Protein AF-A0A661NNG1-F1 (afdb_monomer)

Mean predicted aligned error: 14.02 Å

Solvent-accessible surface area (backbone atoms only — not comparable to full-atom values): 16464 Å² total; per-residue (Å²): 129,87,56,82,55,61,55,31,91,85,79,65,49,64,33,84,46,68,44,34,52,74,40,84,44,62,23,87,89,74,70,51,72,51,70,47,72,46,50,50,73,35,60,79,42,60,54,80,54,53,75,66,37,57,77,46,38,66,56,49,48,50,55,67,69,42,21,78,84,68,47,38,35,41,60,46,60,31,93,89,72,47,48,68,23,68,45,59,34,77,45,68,41,42,42,53,28,86,85,79,70,51,69,43,80,43,46,36,53,56,41,35,47,56,41,47,73,30,56,85,50,83,54,88,38,92,90,58,37,45,42,47,43,42,42,71,44,69,49,76,45,47,42,90,40,68,41,62,33,86,78,78,56,51,82,32,74,58,70,70,43,80,50,62,40,92,83,79,62,50,66,38,51,29,46,53,22,58,66,32,23,38,36,51,22,28,34,37,35,43,30,48,73,76,36,80,42,79,46,64,31,33,46,72,57,36,53,51,54,47,54,55,50,54,51,53,48,53,51,52,52,56,54,51,52,53,51,50,54,52,50,49,53,51,50,52,51,48,51,52,52,52,52,51,45,64,74,55,41,66,70,45,39,78,74,51,37,74,65,43,51,53,54,48,45,43,65,69,48,49,51,53,50,53,52,50,51,50,50,52,52,47,53,53,49,52,53,54,49,54,32,57,77,69,77,95

Nearest PDB structures (foldseek):
  8z9m-assembly1_D  TM=2.064E-01  e=2.013E+00  Homo sapiens
  8z9m-assembly1_B  TM=2.194E-01  e=6.021E+00  Homo sapiens

pLDDT: mean 77.4, std 13.02, range [39.44, 97.5]

Structure (mmCIF, N/CA/C/O backbone):
data_AF-A0A661NNG1-F1
#
_entry.id   AF-A0A661NNG1-F1
#
loop_
_atom_site.group_PDB
_atom_site.id
_atom_site.type_symbol
_atom_site.label_atom_id
_atom_site.label_alt_id
_atom_site.label_comp_id
_atom_site.label_asym_id
_atom_site.label_entity_id
_atom_site.label_seq_id
_atom_site.pdbx_PDB_ins_code
_atom_site.Cartn_x
_atom_site.Cartn_y
_atom_site.Cartn_z
_atom_site.occupancy
_atom_site.B_iso_or_equiv
_atom_site.auth_seq_id
_atom_site.auth_comp_id
_atom_site.auth_asym_id
_atom_site.auth_atom_id
_atom_site.pdbx_PDB_model_num
ATOM 1 N N . MET A 1 1 ? -18.245 11.367 7.019 1.00 41.12 1 MET A N 1
ATOM 2 C CA . MET A 1 1 ? -19.231 10.621 7.833 1.00 41.12 1 MET A CA 1
A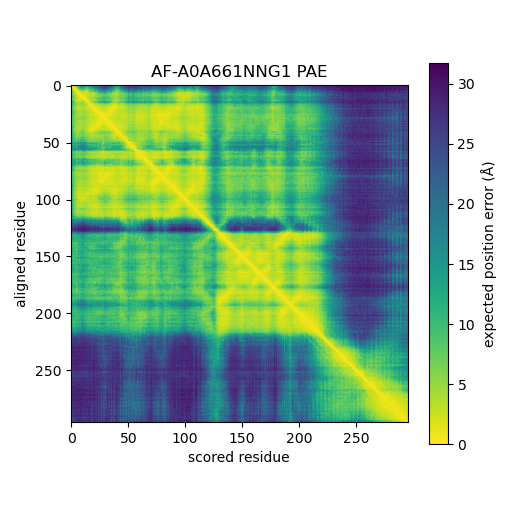TOM 3 C C . MET A 1 1 ? -18.610 10.406 9.202 1.00 41.12 1 MET A C 1
ATOM 5 O O . MET A 1 1 ? -17.427 10.086 9.216 1.00 41.12 1 MET A O 1
ATOM 9 N N . PRO A 1 2 ? -19.332 10.640 10.309 1.00 40.88 2 PRO A N 1
ATOM 10 C CA . PRO A 1 2 ? -18.759 10.519 11.643 1.00 40.88 2 PRO A CA 1
ATOM 11 C C . PRO A 1 2 ? -18.455 9.049 11.934 1.00 40.88 2 PRO A C 1
ATOM 13 O O . PRO A 1 2 ? -19.355 8.210 11.948 1.00 40.88 2 PRO A O 1
ATOM 16 N N . THR A 1 3 ? -17.176 8.729 12.112 1.00 52.34 3 THR A N 1
ATOM 17 C CA . THR A 1 3 ? -16.743 7.467 12.705 1.00 52.34 3 THR A CA 1
ATOM 18 C C . THR A 1 3 ? -17.333 7.427 14.111 1.00 52.34 3 THR A C 1
ATOM 20 O O . THR A 1 3 ? -17.139 8.369 14.877 1.00 52.34 3 THR A O 1
ATOM 23 N N . THR A 1 4 ? -18.112 6.399 14.451 1.00 60.19 4 THR A N 1
ATOM 24 C CA . THR A 1 4 ? -18.609 6.227 15.821 1.00 60.19 4 THR A CA 1
ATOM 25 C C . THR A 1 4 ? -17.412 5.989 16.724 1.00 60.19 4 THR A C 1
ATOM 27 O O . THR A 1 4 ? -16.863 4.889 16.771 1.00 60.19 4 THR A O 1
ATOM 30 N N . VAL A 1 5 ? -16.982 7.056 17.386 1.00 65.25 5 VAL A N 1
ATOM 31 C CA . VAL A 1 5 ? -15.966 7.027 18.425 1.00 65.25 5 VAL A CA 1
ATOM 32 C C . VAL A 1 5 ? -16.448 6.061 19.513 1.00 65.25 5 VAL A C 1
ATOM 34 O O . VAL A 1 5 ? -17.586 6.202 19.970 1.00 65.25 5 VAL A O 1
ATOM 37 N N . PRO A 1 6 ? -15.650 5.052 19.904 1.00 70.38 6 PRO A N 1
ATOM 38 C CA . PRO A 1 6 ? -16.074 4.092 20.913 1.00 70.38 6 PRO A CA 1
ATOM 39 C C . PRO A 1 6 ? -16.395 4.806 22.235 1.00 70.38 6 PRO A C 1
ATOM 41 O O . PRO A 1 6 ? -15.687 5.713 22.670 1.00 70.38 6 PRO A O 1
ATOM 44 N N . ALA A 1 7 ? -17.497 4.418 22.875 1.00 81.94 7 ALA A N 1
ATOM 45 C CA . ALA A 1 7 ? -17.849 4.928 24.195 1.00 81.94 7 ALA A CA 1
ATOM 46 C C . ALA A 1 7 ? -16.915 4.353 25.264 1.00 81.94 7 ALA A C 1
ATOM 48 O O . ALA A 1 7 ? -16.422 3.231 25.142 1.00 81.94 7 ALA A O 1
ATOM 49 N N . CYS A 1 8 ? -16.684 5.114 26.331 1.00 84.94 8 CYS A N 1
ATOM 50 C CA . CYS A 1 8 ? -15.976 4.626 27.498 1.00 84.94 8 CYS A CA 1
ATOM 51 C C . CYS A 1 8 ? -16.776 3.533 28.197 1.00 84.94 8 CYS A C 1
ATOM 53 O O . CYS A 1 8 ? -17.842 3.797 28.739 1.00 84.94 8 CYS A O 1
ATOM 55 N N . THR A 1 9 ? -16.247 2.313 28.241 1.00 86.88 9 THR A N 1
ATOM 56 C CA . THR A 1 9 ? -16.862 1.186 28.962 1.00 86.88 9 THR A CA 1
ATOM 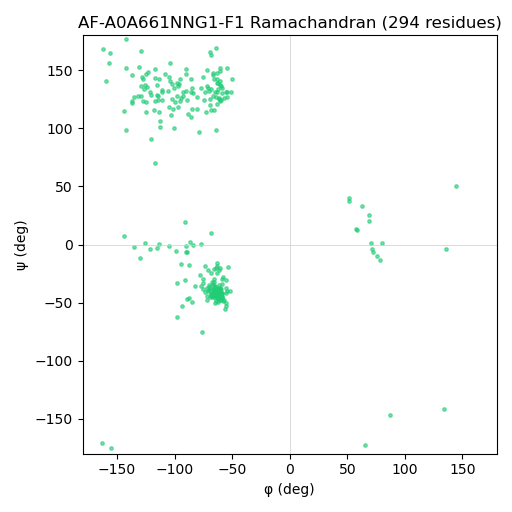57 C C . THR A 1 9 ? -17.005 1.432 30.466 1.00 86.88 9 THR A C 1
ATOM 59 O O . THR A 1 9 ? -17.839 0.794 31.099 1.00 86.88 9 THR A O 1
ATOM 62 N N . THR A 1 10 ? -16.242 2.368 31.045 1.00 89.19 10 THR A N 1
ATOM 63 C CA . THR A 1 10 ? -16.332 2.721 32.470 1.00 89.19 10 THR A CA 1
ATOM 64 C C . THR A 1 10 ? -17.372 3.805 32.763 1.00 89.19 10 THR A C 1
ATOM 66 O O . THR A 1 10 ? -18.129 3.661 33.716 1.00 89.19 10 THR A O 1
ATOM 69 N N . CYS A 1 11 ? -17.418 4.896 31.987 1.00 88.94 11 CYS A N 1
ATOM 70 C CA . CYS A 1 11 ? -18.296 6.045 32.277 1.00 88.94 11 CYS A CA 1
ATOM 71 C C . CYS A 1 11 ? -19.394 6.303 31.232 1.00 88.94 11 CYS A C 1
ATOM 73 O O . CYS A 1 11 ? -20.188 7.222 31.401 1.00 88.94 11 CYS A O 1
ATOM 75 N N . GLY A 1 12 ? -19.436 5.539 30.140 1.00 85.19 12 GLY A N 1
ATOM 76 C CA . GLY A 1 12 ? -20.411 5.673 29.051 1.00 85.19 12 GLY A CA 1
ATOM 77 C C . GLY A 1 12 ? -20.173 6.847 28.095 1.00 85.19 12 GLY A C 1
ATOM 78 O O . GLY A 1 12 ? -20.808 6.911 27.045 1.00 85.19 12 GLY A O 1
ATOM 79 N N . VAL A 1 13 ? -19.255 7.764 28.415 1.00 86.00 13 VAL A N 1
ATOM 80 C CA . VAL A 1 13 ? -18.975 8.962 27.604 1.00 86.00 13 VAL A CA 1
ATOM 81 C C . VAL A 1 13 ? -18.134 8.597 26.368 1.00 86.00 13 VAL A C 1
ATOM 83 O O . VAL A 1 13 ? -17.156 7.859 26.520 1.00 86.00 13 VAL A O 1
ATOM 86 N N . PRO A 1 14 ? -18.454 9.095 25.156 1.00 80.88 14 PRO A N 1
ATOM 87 C CA . PRO A 1 14 ? -17.612 8.941 23.966 1.00 80.88 14 PRO A CA 1
ATOM 88 C C . PRO A 1 14 ? -16.160 9.358 24.225 1.00 80.88 14 PRO A C 1
ATOM 90 O O . PRO A 1 14 ? -15.903 10.429 24.774 1.00 80.88 14 PRO A O 1
ATOM 93 N N . THR A 1 15 ? -15.189 8.525 23.847 1.00 76.69 15 THR A N 1
ATOM 94 C CA . THR A 1 15 ? -13.776 8.865 24.057 1.00 76.69 15 THR A CA 1
ATOM 95 C C . THR A 1 15 ? -13.287 9.847 22.997 1.00 76.69 15 THR A C 1
ATOM 97 O O . THR A 1 15 ? -12.841 9.432 21.936 1.00 76.69 15 THR A O 1
ATOM 100 N N . GLU A 1 16 ? -13.276 11.145 23.282 1.00 79.69 16 GLU A N 1
ATOM 101 C CA . GLU A 1 16 ? -12.776 12.177 22.350 1.00 79.69 16 GLU A CA 1
ATOM 102 C C . GLU A 1 16 ? -11.251 12.134 22.101 1.00 79.69 16 GLU A C 1
ATOM 104 O O . GLU A 1 16 ? -10.684 13.041 21.495 1.00 79.69 16 GLU A O 1
ATOM 109 N N . ALA A 1 17 ? -10.558 11.088 22.564 1.00 82.62 17 ALA A N 1
ATOM 110 C CA . ALA A 1 17 ? -9.134 10.912 22.333 1.00 82.62 17 ALA A CA 1
ATOM 111 C C . ALA A 1 17 ? -8.860 10.755 20.821 1.00 82.62 17 ALA A C 1
ATOM 113 O O . ALA A 1 17 ? -9.360 9.804 20.214 1.00 82.62 17 ALA A O 1
ATOM 114 N N . PRO A 1 18 ? -8.047 11.636 20.202 1.00 85.56 18 PRO A N 1
ATOM 115 C CA . PRO A 1 18 ? -7.766 11.585 18.763 1.00 85.56 18 PRO A CA 1
ATOM 116 C C . PRO A 1 18 ? -6.831 10.428 18.382 1.00 85.56 18 PRO A C 1
ATOM 118 O O . PRO A 1 18 ? -6.742 10.042 17.215 1.00 85.56 18 PRO A O 1
ATOM 121 N N . THR A 1 19 ? -6.114 9.874 19.361 1.00 90.56 19 THR A N 1
ATOM 122 C CA . THR A 1 19 ? -5.130 8.813 19.170 1.00 90.56 19 THR A CA 1
ATOM 123 C C . THR A 1 19 ? -5.161 7.804 20.311 1.00 90.56 19 THR A C 1
ATOM 125 O O . THR A 1 19 ? -5.472 8.144 21.453 1.00 90.56 19 THR A O 1
ATOM 128 N N . PHE A 1 20 ? -4.777 6.566 20.009 1.00 92.12 20 PHE A N 1
ATOM 129 C CA . PHE A 1 20 ? -4.446 5.561 21.015 1.00 92.12 20 PHE A CA 1
ATOM 130 C C . PHE A 1 20 ? -3.159 5.942 21.758 1.00 92.12 20 PHE A C 1
ATOM 132 O O . PHE A 1 20 ? -2.375 6.770 21.284 1.00 92.12 20 PHE A O 1
ATOM 139 N N . ALA A 1 21 ? -2.926 5.324 22.915 1.00 93.38 21 ALA A N 1
ATOM 140 C CA . ALA A 1 21 ? -1.645 5.432 23.601 1.00 93.38 21 ALA A CA 1
ATOM 141 C C . ALA A 1 21 ? -0.498 4.886 22.717 1.00 93.38 21 ALA A C 1
ATOM 143 O O . ALA A 1 21 ? -0.745 3.995 21.893 1.00 93.38 21 ALA A O 1
ATOM 144 N N . PRO A 1 22 ? 0.744 5.383 22.884 1.00 95.25 22 PRO A N 1
ATOM 145 C CA . PRO A 1 22 ? 1.887 4.931 22.098 1.00 95.25 22 PRO A CA 1
ATOM 146 C C . PRO A 1 22 ? 2.089 3.414 22.173 1.00 95.25 22 PRO A C 1
ATOM 148 O O . PRO A 1 22 ? 2.102 2.816 23.251 1.00 95.25 22 PRO A O 1
ATOM 151 N N . LEU A 1 23 ? 2.264 2.793 21.009 1.00 95.06 23 LEU A N 1
ATOM 152 C CA . LEU A 1 23 ? 2.516 1.368 20.866 1.00 95.06 23 LEU A CA 1
ATOM 153 C C . LEU A 1 23 ? 4.003 1.120 20.606 1.00 95.06 23 LEU A C 1
ATOM 155 O O . LEU A 1 23 ? 4.536 1.504 19.562 1.00 95.06 23 LEU A O 1
ATOM 159 N N . ALA A 1 24 ? 4.662 0.421 21.529 1.00 95.75 24 ALA A N 1
ATOM 160 C CA . ALA A 1 24 ? 6.051 0.012 21.366 1.00 95.75 24 ALA A CA 1
ATOM 161 C C . ALA A 1 24 ? 6.191 -1.058 20.270 1.00 95.75 24 ALA A C 1
ATOM 163 O O . ALA A 1 24 ? 5.561 -2.116 20.314 1.00 95.75 24 ALA A O 1
ATOM 164 N N . CYS A 1 25 ? 7.057 -0.788 19.298 1.00 95.50 25 CYS A N 1
ATOM 165 C CA . CYS A 1 25 ? 7.288 -1.617 18.124 1.00 95.50 25 CYS A CA 1
ATOM 166 C C . CYS A 1 25 ? 8.771 -1.991 18.000 1.00 95.50 25 CYS A C 1
ATOM 168 O O . CYS A 1 25 ? 9.665 -1.210 18.334 1.00 95.50 25 CYS A O 1
ATOM 170 N N . ILE A 1 26 ? 9.040 -3.189 17.472 1.00 96.62 26 ILE A N 1
ATOM 171 C CA . ILE A 1 26 ? 10.397 -3.663 17.173 1.00 96.62 26 ILE A CA 1
ATOM 172 C C . ILE A 1 26 ? 10.459 -4.072 15.706 1.00 96.62 26 ILE A C 1
ATOM 174 O O . ILE A 1 26 ? 9.706 -4.928 15.246 1.00 96.62 26 ILE A O 1
ATOM 178 N N . CYS A 1 27 ? 11.375 -3.467 14.956 1.00 95.12 27 CYS A N 1
ATOM 179 C CA . CYS A 1 27 ? 11.577 -3.802 13.555 1.00 95.12 27 CYS A CA 1
ATOM 180 C C . CYS A 1 27 ? 12.274 -5.162 13.409 1.00 95.12 27 CYS A C 1
ATOM 182 O O . CYS A 1 27 ? 13.466 -5.266 13.689 1.00 95.12 27 CYS A O 1
ATOM 184 N N . ALA A 1 28 ? 11.594 -6.164 12.847 1.00 92.50 28 ALA A N 1
ATOM 185 C CA . ALA A 1 28 ? 12.175 -7.491 12.607 1.00 92.50 28 ALA A CA 1
ATOM 186 C C . ALA A 1 28 ? 13.427 -7.471 11.702 1.00 92.50 28 ALA A C 1
ATOM 188 O O . ALA A 1 28 ? 14.317 -8.297 11.859 1.00 92.50 28 ALA A O 1
ATOM 189 N N . ALA A 1 29 ? 13.533 -6.504 10.782 1.00 92.06 29 ALA A N 1
ATOM 190 C CA . ALA A 1 29 ? 14.660 -6.421 9.849 1.00 92.06 29 ALA A CA 1
ATOM 191 C C . ALA A 1 29 ? 15.963 -5.852 10.447 1.00 92.06 29 ALA A C 1
ATOM 193 O O . ALA A 1 29 ? 17.037 -6.118 9.916 1.00 92.06 29 ALA A O 1
ATOM 194 N N . CYS A 1 30 ? 15.898 -5.023 11.498 1.00 94.31 30 CYS A N 1
ATOM 195 C CA . CYS A 1 30 ? 17.085 -4.337 12.037 1.00 94.31 30 CYS A CA 1
ATOM 196 C C . CYS A 1 30 ? 17.096 -4.175 13.566 1.00 94.31 30 CYS A C 1
ATOM 198 O O . CYS A 1 30 ? 17.943 -3.456 14.100 1.00 94.31 30 CYS A O 1
ATOM 200 N N . SER A 1 31 ? 16.134 -4.789 14.256 1.00 97.25 31 SER A N 1
ATOM 201 C CA . SER A 1 31 ? 15.931 -4.758 15.711 1.00 97.25 31 SER A CA 1
ATOM 202 C C . SER A 1 31 ? 15.750 -3.364 16.326 1.00 97.25 31 SER A C 1
ATOM 204 O O . SER A 1 31 ? 15.801 -3.209 17.544 1.00 97.25 31 SER A O 1
ATOM 206 N N . HIS A 1 32 ? 15.522 -2.336 15.503 1.00 97.12 32 HIS A N 1
ATOM 207 C CA . HIS A 1 32 ? 15.259 -0.977 15.966 1.00 97.12 32 HIS A CA 1
ATOM 208 C C . HIS A 1 32 ? 13.940 -0.915 16.741 1.00 97.12 32 HIS A C 1
ATOM 210 O O . HIS A 1 32 ? 12.918 -1.411 16.258 1.00 97.12 32 HIS A O 1
ATOM 216 N N . ARG A 1 33 ? 13.974 -0.295 17.923 1.00 97.50 33 ARG A N 1
ATOM 217 C CA . ARG A 1 33 ? 12.809 -0.074 18.782 1.00 97.50 33 ARG A CA 1
ATOM 218 C C . ARG A 1 33 ? 12.318 1.354 18.611 1.00 97.50 33 ARG A C 1
ATOM 220 O O . ARG A 1 33 ? 13.131 2.273 18.596 1.00 97.50 33 ARG A O 1
ATOM 227 N N . PHE A 1 34 ? 11.015 1.526 18.468 1.00 96.56 34 PHE A N 1
ATOM 228 C CA . PHE A 1 34 ? 10.379 2.831 18.326 1.00 96.56 34 PHE A CA 1
ATOM 229 C C . PHE A 1 34 ? 8.920 2.737 18.764 1.00 96.56 34 PHE A C 1
ATOM 231 O O . PHE A 1 34 ? 8.380 1.640 18.893 1.00 96.56 34 PHE A O 1
ATOM 238 N N . GLU A 1 35 ? 8.291 3.879 18.993 1.00 96.56 35 GLU A N 1
ATOM 239 C CA . GLU A 1 35 ? 6.878 3.954 19.349 1.00 96.56 35 GLU A CA 1
ATOM 240 C C . GLU A 1 35 ? 6.071 4.511 18.183 1.00 96.56 35 GLU A C 1
ATOM 242 O O . GLU A 1 35 ? 6.558 5.340 17.410 1.00 96.56 35 GLU A O 1
ATOM 247 N N . VAL A 1 36 ? 4.838 4.030 18.052 1.00 93.88 36 VAL A N 1
ATOM 248 C CA . VAL A 1 36 ? 3.886 4.495 17.045 1.00 93.88 36 VAL A CA 1
ATOM 249 C C . VAL A 1 36 ? 2.597 4.903 17.730 1.00 93.88 36 VAL A C 1
ATOM 251 O O . VAL A 1 36 ? 2.053 4.162 18.545 1.00 93.88 36 VAL A O 1
ATOM 254 N N . THR A 1 37 ? 2.080 6.063 17.349 1.00 93.12 37 THR A N 1
ATOM 255 C CA . THR A 1 37 ? 0.776 6.548 17.789 1.00 93.12 37 THR A CA 1
ATOM 256 C C . THR A 1 37 ? -0.232 6.341 16.666 1.00 93.12 37 THR A C 1
ATOM 258 O O . THR A 1 37 ? -0.012 6.776 15.535 1.00 93.12 37 THR A O 1
ATOM 261 N N . LEU A 1 38 ? -1.333 5.655 16.968 1.00 91.75 38 LEU A N 1
ATOM 262 C CA . LEU A 1 38 ? -2.364 5.307 15.991 1.00 91.75 38 LEU A CA 1
ATOM 263 C C . LEU A 1 38 ? -3.578 6.234 16.138 1.00 91.75 38 LEU A C 1
ATOM 265 O O . LEU A 1 38 ? -3.983 6.504 17.269 1.00 91.75 38 LEU A O 1
ATOM 269 N N . PRO A 1 39 ? -4.183 6.703 15.037 1.00 89.31 39 PRO A N 1
ATOM 270 C CA . PRO A 1 39 ? -5.382 7.528 15.093 1.00 89.31 39 PRO A CA 1
ATOM 271 C C . PRO A 1 39 ? -6.626 6.683 15.417 1.00 89.31 39 PRO A C 1
ATOM 273 O O . PRO A 1 39 ? -6.738 5.536 14.980 1.00 89.31 39 PRO A O 1
ATOM 276 N N . THR A 1 40 ? -7.564 7.244 16.182 1.00 85.31 40 THR A N 1
ATOM 277 C CA . THR A 1 40 ? -8.797 6.556 16.634 1.00 85.31 40 THR A CA 1
ATOM 278 C C . THR A 1 40 ? -9.958 6.674 15.651 1.00 85.31 40 THR A C 1
ATOM 280 O O . THR A 1 40 ? -10.898 5.881 15.687 1.00 85.31 40 THR A O 1
ATOM 283 N N . ASP A 1 41 ? -9.886 7.633 14.731 1.00 79.75 41 ASP A N 1
ATOM 284 C CA . ASP A 1 41 ? -10.912 7.917 13.725 1.00 79.75 41 ASP A CA 1
ATOM 285 C C . ASP A 1 41 ? -10.912 6.924 12.547 1.00 79.75 41 ASP A C 1
ATOM 287 O O . ASP A 1 41 ? -11.719 7.059 11.622 1.00 79.75 41 ASP A O 1
ATOM 291 N N . GLY A 1 42 ? -10.013 5.933 12.568 1.00 75.88 42 GLY A N 1
ATOM 292 C CA . GLY A 1 42 ? -9.808 4.993 11.469 1.00 75.88 42 GLY A CA 1
ATOM 293 C C . GLY A 1 42 ? -9.186 5.647 10.231 1.00 75.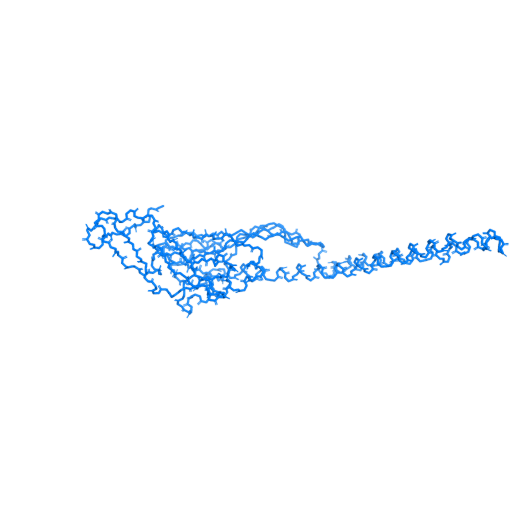88 42 GLY A C 1
ATOM 294 O O . GLY A 1 42 ? -9.321 5.117 9.123 1.00 75.88 42 GLY A O 1
ATOM 295 N N . SER A 1 43 ? -8.537 6.807 10.379 1.00 79.62 43 SER A N 1
ATOM 296 C CA . SER A 1 43 ? -7.837 7.451 9.273 1.00 79.62 43 SER A CA 1
ATOM 297 C C . SER A 1 43 ? -6.731 6.551 8.729 1.00 79.62 43 SER A C 1
ATOM 299 O O . SER A 1 43 ? -5.985 5.878 9.444 1.00 79.62 43 SER A O 1
ATOM 301 N N . LEU A 1 44 ? -6.656 6.519 7.399 1.00 77.19 44 LEU A N 1
ATOM 302 C CA . LEU A 1 44 ? -5.630 5.769 6.703 1.00 77.19 44 LEU A CA 1
ATOM 303 C C . LEU A 1 44 ? -4.276 6.445 6.902 1.00 77.19 44 LEU A C 1
ATOM 305 O O . LEU A 1 44 ? -4.136 7.641 6.650 1.00 77.19 44 LEU A O 1
ATOM 309 N N . ARG A 1 45 ? -3.272 5.649 7.257 1.00 86.00 45 ARG A N 1
ATOM 310 C CA . ARG A 1 45 ? -1.887 6.100 7.363 1.00 86.00 45 ARG A CA 1
ATOM 311 C C . ARG A 1 45 ? -1.151 5.759 6.075 1.00 86.00 45 ARG A C 1
ATOM 313 O O . ARG A 1 45 ? -1.051 4.587 5.711 1.00 86.00 45 ARG A O 1
ATOM 320 N N . THR A 1 46 ? -0.663 6.789 5.384 1.00 80.69 46 THR A N 1
ATOM 321 C CA . THR A 1 46 ? 0.043 6.660 4.101 1.00 80.69 46 THR A CA 1
ATOM 322 C C . THR A 1 46 ? 1.492 7.134 4.197 1.00 80.69 46 THR A C 1
ATOM 324 O O . THR A 1 46 ? 1.823 8.193 3.654 1.00 80.69 46 THR A O 1
ATOM 327 N N . PRO A 1 47 ? 2.373 6.405 4.907 1.00 80.62 47 PRO A N 1
ATOM 328 C CA . PRO A 1 47 ? 3.758 6.825 5.077 1.00 80.62 47 PRO A CA 1
ATOM 329 C C . PRO A 1 47 ? 4.451 6.967 3.719 1.00 80.62 47 PRO A C 1
ATOM 331 O O . PRO A 1 47 ? 4.306 6.107 2.850 1.00 80.62 47 PRO A O 1
ATOM 334 N N . VAL A 1 48 ? 5.189 8.060 3.520 1.00 74.31 48 VAL A N 1
ATOM 335 C CA . VAL A 1 48 ? 5.972 8.285 2.297 1.00 74.31 48 VAL A CA 1
ATOM 336 C C . VAL A 1 48 ? 7.277 7.510 2.415 1.00 74.31 48 VAL A C 1
ATOM 338 O O . VAL A 1 48 ? 8.084 7.779 3.303 1.00 74.31 48 VAL A O 1
ATOM 341 N N . LEU A 1 49 ? 7.477 6.537 1.531 1.00 73.19 49 LEU A N 1
ATOM 342 C CA . LEU A 1 49 ? 8.692 5.731 1.509 1.00 73.19 49 LEU A CA 1
ATOM 343 C C . LEU A 1 49 ? 9.800 6.398 0.692 1.00 73.19 49 LEU A C 1
ATOM 345 O O . LEU A 1 49 ? 9.559 6.959 -0.380 1.00 73.19 49 LEU A O 1
ATOM 349 N N . GLY A 1 50 ? 11.040 6.267 1.166 1.00 65.56 50 GLY A N 1
ATOM 350 C CA . GLY A 1 50 ? 12.223 6.632 0.403 1.00 65.56 50 GLY A CA 1
ATOM 351 C C . GLY A 1 50 ? 12.474 5.690 -0.781 1.00 65.56 50 GLY A C 1
ATOM 352 O O . GLY A 1 50 ? 11.958 4.570 -0.865 1.00 65.56 50 GLY A O 1
ATOM 353 N N . LEU A 1 51 ? 13.354 6.115 -1.696 1.00 60.47 51 LEU A N 1
ATOM 354 C CA . LEU A 1 51 ? 13.754 5.328 -2.872 1.00 60.47 51 LEU A CA 1
ATOM 355 C C . LEU A 1 51 ? 14.293 3.932 -2.495 1.00 60.47 51 LEU A C 1
ATOM 357 O O . LEU A 1 51 ? 14.140 2.974 -3.248 1.00 60.47 51 LEU A O 1
ATOM 361 N N . ARG A 1 52 ? 14.911 3.788 -1.317 1.00 63.00 52 ARG A N 1
ATOM 362 C CA . ARG A 1 52 ? 15.471 2.512 -0.849 1.00 63.00 52 ARG A CA 1
ATOM 363 C C . ARG A 1 52 ? 14.389 1.504 -0.465 1.00 63.00 52 ARG A C 1
ATOM 365 O O . ARG A 1 52 ? 14.498 0.346 -0.866 1.00 63.00 52 ARG A O 1
ATOM 372 N N . ALA A 1 53 ? 13.351 1.918 0.259 1.00 63.06 53 ALA A N 1
ATOM 373 C CA . ALA A 1 53 ? 12.215 1.050 0.567 1.00 63.06 53 ALA A CA 1
ATOM 374 C C . ALA A 1 53 ? 11.406 0.670 -0.675 1.00 63.06 53 ALA A C 1
ATOM 376 O O . ALA A 1 53 ? 10.970 -0.472 -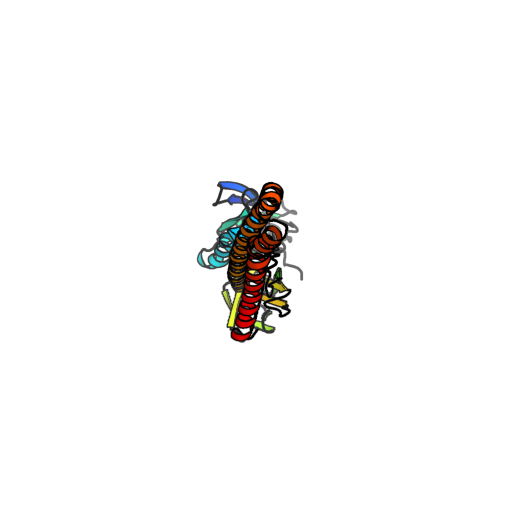0.798 1.00 63.06 53 ALA A O 1
ATOM 377 N N . ILE A 1 54 ? 11.310 1.592 -1.634 1.00 59.53 54 ILE A N 1
ATOM 378 C CA . ILE A 1 54 ? 10.791 1.355 -2.984 1.00 59.53 54 ILE A CA 1
ATOM 379 C C . ILE A 1 54 ? 11.542 0.212 -3.684 1.00 59.53 54 ILE A C 1
ATOM 381 O O . ILE A 1 54 ? 10.925 -0.729 -4.184 1.00 59.53 54 ILE A O 1
ATOM 385 N N . LEU A 1 55 ? 12.878 0.259 -3.696 1.00 55.84 55 LEU A N 1
ATOM 386 C CA . LEU A 1 55 ? 13.710 -0.781 -4.315 1.00 55.84 55 LEU A CA 1
ATOM 387 C C . LEU A 1 55 ? 13.634 -2.117 -3.556 1.00 55.84 55 LEU A C 1
ATOM 389 O O . LEU A 1 55 ? 13.816 -3.176 -4.150 1.00 55.84 55 LEU A O 1
ATOM 393 N N . ARG A 1 56 ? 13.305 -2.079 -2.260 1.00 62.41 56 ARG A N 1
ATOM 394 C CA . ARG A 1 56 ? 12.981 -3.248 -1.424 1.00 62.41 56 ARG A CA 1
ATOM 395 C C . ARG A 1 56 ? 11.484 -3.576 -1.405 1.00 62.41 56 ARG A C 1
ATOM 397 O O . ARG A 1 56 ? 11.040 -4.305 -0.517 1.00 62.41 56 ARG A O 1
ATOM 404 N N . GLY A 1 57 ? 10.712 -3.087 -2.381 1.00 62.38 57 GLY A N 1
ATOM 405 C CA . GLY A 1 57 ? 9.247 -3.173 -2.424 1.00 62.38 57 GLY A CA 1
ATOM 406 C C . GLY A 1 57 ? 8.669 -4.584 -2.264 1.00 62.38 57 GLY A C 1
ATOM 407 O O . GLY A 1 57 ? 7.521 -4.728 -1.849 1.00 62.38 57 GLY A O 1
ATOM 408 N N . GLY A 1 58 ? 9.472 -5.631 -2.492 1.00 69.50 58 GLY A N 1
ATOM 409 C CA . GLY A 1 58 ? 9.120 -7.012 -2.155 1.00 69.50 58 GLY A CA 1
ATOM 410 C C . GLY A 1 58 ? 8.718 -7.209 -0.689 1.00 69.50 58 GLY A C 1
ATOM 411 O O . GLY A 1 58 ? 7.734 -7.888 -0.435 1.00 69.50 58 GLY A O 1
ATOM 412 N N . GLN A 1 59 ? 9.392 -6.567 0.272 1.00 80.69 59 GLN A N 1
ATOM 413 C CA . GLN A 1 59 ? 9.069 -6.729 1.699 1.00 80.69 59 GLN A CA 1
ATOM 414 C C . GLN A 1 59 ? 7.704 -6.132 2.053 1.00 80.69 59 GLN A C 1
ATOM 416 O O . GLN A 1 59 ? 6.912 -6.765 2.746 1.00 80.69 59 GLN A O 1
ATOM 421 N N . TRP A 1 60 ? 7.408 -4.936 1.538 1.00 77.56 60 TRP A N 1
ATOM 422 C CA . TRP A 1 60 ? 6.110 -4.282 1.718 1.00 77.56 60 TRP A CA 1
ATOM 423 C C . TRP A 1 60 ? 4.983 -5.049 1.031 1.00 77.56 60 TRP A C 1
ATOM 425 O O . TRP A 1 60 ? 3.918 -5.227 1.619 1.00 77.56 60 TRP A O 1
ATOM 435 N N . ARG A 1 61 ? 5.235 -5.570 -0.179 1.00 73.50 61 ARG A N 1
ATOM 436 C CA . ARG A 1 61 ? 4.311 -6.478 -0.868 1.00 73.50 61 ARG A CA 1
ATOM 437 C C . ARG A 1 61 ? 4.003 -7.689 0.004 1.00 73.50 61 ARG A C 1
ATOM 439 O O . ARG A 1 61 ? 2.835 -7.945 0.261 1.00 73.50 61 ARG A O 1
ATOM 446 N N . THR A 1 62 ? 5.025 -8.415 0.452 1.00 79.12 62 THR A N 1
ATOM 447 C CA . THR A 1 62 ? 4.860 -9.618 1.277 1.00 79.12 62 THR A CA 1
ATOM 448 C C . THR A 1 62 ? 4.076 -9.300 2.547 1.00 79.12 62 THR A C 1
ATOM 450 O O . THR A 1 62 ? 3.071 -9.950 2.809 1.00 79.12 62 THR A O 1
ATOM 453 N N . ALA A 1 63 ? 4.439 -8.235 3.267 1.00 83.06 63 ALA A N 1
ATOM 454 C CA . ALA A 1 63 ? 3.744 -7.835 4.490 1.00 83.06 63 ALA A CA 1
ATOM 455 C C . ALA A 1 63 ? 2.248 -7.544 4.264 1.00 83.06 63 ALA A C 1
ATOM 457 O O . ALA A 1 63 ? 1.413 -7.980 5.051 1.00 83.06 63 ALA A O 1
ATOM 458 N N . LEU A 1 64 ? 1.891 -6.849 3.179 1.00 76.88 64 LEU A N 1
ATOM 459 C CA . LEU A 1 64 ? 0.496 -6.501 2.880 1.00 76.88 64 LEU A CA 1
ATOM 460 C C . LEU A 1 64 ? -0.310 -7.680 2.320 1.00 76.88 64 LEU A C 1
ATOM 462 O O . LEU A 1 64 ? -1.500 -7.811 2.613 1.00 76.88 64 LEU A O 1
ATOM 466 N N . VAL A 1 65 ? 0.321 -8.537 1.514 1.00 73.75 65 VAL A N 1
ATOM 467 C CA . VAL A 1 65 ? -0.323 -9.695 0.877 1.00 73.75 65 VAL A CA 1
ATOM 468 C C . VAL A 1 65 ? -0.547 -10.835 1.872 1.00 73.75 65 VAL A C 1
ATOM 470 O O . VAL A 1 65 ? -1.604 -11.474 1.813 1.00 73.75 65 VAL A O 1
ATOM 473 N N . ASP A 1 66 ? 0.405 -11.062 2.779 1.00 76.44 66 ASP A N 1
ATOM 474 C CA . ASP A 1 66 ? 0.399 -12.198 3.708 1.00 76.44 66 ASP A CA 1
ATOM 475 C C . ASP A 1 66 ? -0.330 -11.889 5.022 1.00 76.44 66 ASP A C 1
ATOM 477 O O . ASP A 1 66 ? -0.581 -12.801 5.814 1.00 76.44 66 ASP A O 1
ATOM 481 N N . ARG A 1 67 ? -0.746 -10.631 5.236 1.00 77.31 67 ARG A N 1
ATOM 482 C CA . ARG A 1 67 ? -1.418 -10.180 6.466 1.00 77.31 67 ARG A CA 1
ATOM 483 C C . ARG A 1 67 ? -2.625 -11.040 6.848 1.00 77.31 67 ARG A C 1
ATOM 485 O O . ARG A 1 67 ? -2.840 -11.343 8.018 1.00 77.31 67 ARG A O 1
ATOM 492 N N . ALA A 1 68 ? -3.412 -11.447 5.847 1.00 66.88 68 ALA A N 1
ATOM 493 C CA . ALA A 1 68 ? -4.637 -12.216 6.052 1.00 66.88 68 ALA A CA 1
ATOM 494 C C . ALA A 1 68 ? -4.332 -13.670 6.434 1.00 66.88 68 ALA A C 1
ATOM 496 O O . ALA A 1 68 ? -4.972 -14.211 7.327 1.00 66.88 68 ALA A O 1
ATOM 497 N N . SER A 1 69 ? -3.329 -14.280 5.799 1.00 72.44 69 SER A N 1
ATOM 498 C CA . SER A 1 69 ? -2.904 -15.655 6.088 1.00 72.44 69 SER A CA 1
ATOM 499 C C . SER A 1 69 ? -2.103 -15.779 7.383 1.00 72.44 69 SER A C 1
ATOM 501 O O . SER A 1 69 ? -2.150 -16.822 8.022 1.00 72.44 69 SER A O 1
ATOM 503 N N . GLN A 1 70 ? -1.365 -14.736 7.770 1.00 76.56 70 GLN A N 1
ATOM 504 C CA . GLN A 1 70 ? -0.491 -14.751 8.949 1.00 76.56 70 GLN A CA 1
ATOM 505 C C . GLN A 1 70 ? -1.127 -14.100 10.184 1.00 76.56 70 GLN A C 1
ATOM 507 O O . GLN A 1 70 ? -0.532 -14.120 11.258 1.00 76.56 70 GLN A O 1
ATOM 512 N N . GLY A 1 71 ? -2.314 -13.497 10.052 1.00 83.31 71 GLY A N 1
ATOM 513 C CA . GLY A 1 71 ? -2.961 -12.783 11.153 1.00 83.31 71 GLY A CA 1
ATOM 514 C C . GLY A 1 71 ? -2.149 -11.580 11.643 1.00 83.31 71 GLY A C 1
ATOM 515 O O . GLY A 1 71 ? -2.167 -11.269 12.836 1.00 83.31 71 GLY A O 1
ATOM 516 N N . THR A 1 72 ? -1.424 -10.910 10.743 1.00 89.50 72 THR A N 1
ATOM 517 C CA . THR A 1 72 ? -0.564 -9.762 11.061 1.00 89.50 72 THR A CA 1
ATOM 518 C C . THR A 1 72 ? -1.201 -8.434 10.645 1.00 89.50 72 THR A C 1
ATOM 520 O O . THR A 1 72 ? -2.097 -8.382 9.802 1.00 89.50 72 THR A O 1
ATOM 523 N N . PHE A 1 73 ? -0.772 -7.360 11.299 1.00 89.62 73 PHE A N 1
ATOM 524 C CA . PHE A 1 73 ? -1.147 -5.973 11.050 1.00 89.62 73 PHE A CA 1
ATOM 525 C C . PHE A 1 73 ? 0.113 -5.176 10.721 1.00 89.62 73 PHE A C 1
ATOM 527 O O . PHE A 1 73 ? 1.099 -5.257 11.458 1.00 89.62 73 PHE A O 1
ATOM 534 N N . VAL A 1 74 ? 0.089 -4.402 9.641 1.00 90.62 74 VAL A N 1
ATOM 535 C CA . VAL A 1 74 ? 1.193 -3.539 9.215 1.00 90.62 74 VAL A CA 1
ATOM 536 C C . VAL A 1 74 ? 1.088 -2.200 9.944 1.00 90.62 74 VAL A C 1
ATOM 538 O O . VAL A 1 74 ? 0.194 -1.394 9.684 1.00 90.62 74 VAL A O 1
ATOM 541 N N . VAL A 1 75 ? 2.013 -1.965 10.874 1.00 91.38 75 VAL A N 1
ATOM 542 C CA . VAL A 1 75 ? 2.028 -0.783 11.737 1.00 91.38 75 VAL A CA 1
ATOM 543 C C . VAL A 1 75 ? 2.525 0.429 10.977 1.00 91.38 75 VAL A C 1
ATOM 545 O O . VAL A 1 75 ? 1.706 1.265 10.657 1.00 91.38 75 VAL A O 1
ATOM 548 N N . ASP A 1 76 ? 3.821 0.551 10.708 1.00 91.12 76 ASP A N 1
ATOM 549 C CA . ASP A 1 76 ? 4.440 1.702 10.034 1.00 91.12 76 ASP A CA 1
ATOM 550 C C . ASP A 1 76 ? 5.838 1.309 9.512 1.00 91.12 76 ASP A C 1
ATOM 552 O O . ASP A 1 76 ? 6.342 0.231 9.862 1.00 91.12 76 ASP A O 1
ATOM 556 N N . PRO A 1 77 ? 6.490 2.127 8.660 1.00 90.94 77 PRO A N 1
ATOM 557 C CA . PRO A 1 77 ? 7.890 1.920 8.311 1.00 90.94 77 PRO A CA 1
ATOM 558 C C . PRO A 1 77 ? 8.778 2.045 9.546 1.00 90.94 77 PRO A C 1
ATOM 560 O O . PRO A 1 77 ? 8.644 2.969 10.347 1.00 90.94 77 PRO A O 1
ATOM 563 N N . CYS A 1 78 ? 9.774 1.170 9.657 1.00 92.81 78 CYS A N 1
ATOM 564 C CA . CYS A 1 78 ? 10.838 1.364 10.632 1.00 92.81 78 CYS A CA 1
ATOM 565 C C . CYS A 1 78 ? 11.597 2.677 10.340 1.00 92.81 78 CYS A C 1
ATOM 567 O O . CYS A 1 78 ? 12.206 2.769 9.272 1.00 92.81 78 CYS A O 1
ATOM 569 N N . PRO A 1 79 ? 11.730 3.619 11.295 1.00 91.81 79 PRO A N 1
ATOM 570 C CA . PRO A 1 79 ? 12.430 4.890 11.063 1.00 91.81 79 PRO A CA 1
ATOM 571 C C . PRO A 1 79 ? 13.894 4.734 10.620 1.00 91.81 79 PRO A C 1
ATOM 573 O O . PRO A 1 79 ? 14.432 5.570 9.907 1.00 91.81 79 PRO A O 1
ATOM 576 N N . LYS A 1 80 ? 14.550 3.637 11.028 1.00 92.06 80 LYS A N 1
ATOM 577 C CA . LYS A 1 80 ? 15.958 3.355 10.705 1.00 92.06 80 LYS A CA 1
ATOM 578 C C . LYS A 1 80 ? 16.191 2.728 9.324 1.00 92.06 80 LYS A C 1
ATOM 580 O O . LYS A 1 80 ? 17.236 2.957 8.723 1.00 92.06 80 LYS A O 1
ATOM 585 N N . CYS A 1 81 ? 15.293 1.860 8.856 1.00 88.88 81 CYS A N 1
ATOM 586 C CA . CYS A 1 81 ? 15.548 1.024 7.673 1.00 88.88 81 CYS A CA 1
ATOM 587 C C . CYS A 1 81 ? 14.387 0.947 6.677 1.00 88.88 81 CYS A C 1
ATOM 589 O O . CYS A 1 81 ? 14.529 0.279 5.654 1.00 88.88 81 CYS A O 1
ATOM 591 N N . GLU A 1 82 ? 13.265 1.600 6.989 1.00 88.31 82 GLU A N 1
ATOM 592 C CA . GLU A 1 82 ? 12.048 1.697 6.177 1.00 88.31 82 GLU A CA 1
ATOM 593 C C . GLU A 1 82 ? 11.389 0.347 5.819 1.00 88.31 82 GLU A C 1
ATOM 595 O O . GLU A 1 82 ? 10.492 0.287 4.976 1.00 88.31 82 GLU A O 1
ATOM 600 N N . ALA A 1 83 ? 11.809 -0.750 6.460 1.00 89.38 83 ALA A N 1
ATOM 601 C CA . ALA A 1 83 ? 11.137 -2.041 6.354 1.00 89.38 83 ALA A CA 1
ATOM 602 C C . ALA A 1 83 ? 9.737 -1.970 6.995 1.00 89.38 83 ALA A C 1
ATOM 604 O O . ALA A 1 83 ? 9.572 -1.245 7.987 1.00 89.38 83 ALA A O 1
ATOM 605 N N . PRO A 1 84 ? 8.748 -2.719 6.472 1.00 91.12 84 PRO A N 1
ATOM 606 C CA . PRO A 1 84 ? 7.433 -2.796 7.094 1.00 91.12 84 PRO A CA 1
ATOM 607 C C . PRO A 1 84 ? 7.555 -3.423 8.482 1.00 91.12 84 PRO A C 1
ATOM 609 O O . PRO A 1 84 ? 8.183 -4.473 8.643 1.00 91.12 84 PRO A O 1
ATOM 612 N N . VAL A 1 85 ? 6.945 -2.793 9.483 1.00 93.44 85 VAL A N 1
ATOM 613 C CA . VAL A 1 85 ? 6.832 -3.375 10.821 1.00 93.44 85 VAL A CA 1
ATOM 614 C C . VAL A 1 85 ? 5.453 -3.982 10.982 1.00 93.44 85 VAL A C 1
ATOM 616 O O . VAL A 1 85 ? 4.444 -3.302 10.824 1.00 93.44 85 VAL A O 1
ATOM 619 N N . THR A 1 86 ? 5.423 -5.275 11.283 1.00 93.69 86 THR A N 1
ATOM 620 C CA . THR A 1 86 ? 4.197 -6.052 11.463 1.00 93.69 86 THR A CA 1
ATOM 621 C C . THR A 1 86 ? 4.057 -6.508 12.905 1.00 93.69 86 THR A C 1
ATOM 623 O O . THR A 1 86 ? 5.042 -6.926 13.515 1.00 93.69 86 THR A O 1
ATOM 626 N N . ILE A 1 87 ? 2.834 -6.503 13.423 1.00 93.81 87 ILE A N 1
ATOM 627 C CA . ILE A 1 87 ? 2.483 -7.044 14.743 1.00 93.81 87 ILE A CA 1
ATOM 628 C C . ILE A 1 87 ? 1.292 -8.006 14.625 1.00 93.81 87 ILE A C 1
ATOM 630 O O . ILE A 1 87 ? 0.627 -8.014 13.588 1.00 93.81 87 ILE A O 1
ATOM 634 N N . PRO A 1 88 ? 0.981 -8.818 15.648 1.00 93.06 88 PRO A N 1
ATOM 635 C CA . PRO A 1 88 ? -0.237 -9.626 15.652 1.00 93.06 88 PRO A CA 1
ATOM 636 C C . PRO A 1 88 ? -1.516 -8.773 15.576 1.00 93.06 88 PRO A C 1
ATOM 638 O O . PRO A 1 88 ? -1.645 -7.760 16.259 1.00 93.06 88 PRO A O 1
ATOM 641 N N . ARG A 1 89 ? -2.526 -9.217 14.818 1.00 89.38 89 ARG A N 1
ATOM 642 C CA . ARG A 1 89 ? -3.848 -8.551 14.756 1.00 89.38 89 ARG A CA 1
ATOM 643 C C . ARG A 1 89 ? -4.608 -8.546 16.086 1.00 89.38 89 ARG A C 1
ATOM 645 O O . ARG A 1 89 ? -5.521 -7.743 16.259 1.00 89.38 89 ARG A O 1
ATOM 652 N N . ALA A 1 90 ? -4.228 -9.425 17.012 1.00 90.88 90 ALA A N 1
ATOM 653 C CA . ALA A 1 90 ? -4.762 -9.486 18.370 1.00 90.88 90 ALA A CA 1
ATOM 654 C C . ALA A 1 90 ? -4.076 -8.508 19.343 1.00 90.88 90 ALA A C 1
ATOM 656 O O . ALA A 1 90 ? -4.439 -8.478 20.517 1.00 90.88 90 ALA A O 1
ATOM 657 N N . THR A 1 91 ? -3.082 -7.726 18.898 1.00 94.19 91 THR A N 1
ATOM 658 C CA . THR A 1 91 ? -2.433 -6.730 19.759 1.00 94.19 91 THR A CA 1
ATOM 659 C C . THR A 1 91 ? -3.459 -5.726 20.275 1.00 94.19 91 THR A C 1
ATOM 661 O O . THR A 1 91 ? -4.237 -5.161 19.507 1.00 94.19 91 THR A O 1
ATOM 664 N N . MET A 1 92 ? -3.441 -5.508 21.587 1.00 93.75 92 MET A N 1
ATOM 665 C CA . MET A 1 92 ? -4.344 -4.589 22.261 1.00 93.75 92 MET A CA 1
ATOM 666 C C . MET A 1 92 ? -3.802 -3.161 22.228 1.00 93.75 92 MET A C 1
ATOM 668 O O . MET A 1 92 ? -2.646 -2.915 22.572 1.00 93.75 92 MET A O 1
ATOM 672 N N . LEU A 1 93 ? -4.658 -2.224 21.843 1.00 92.50 93 LEU A N 1
ATOM 673 C CA . LEU A 1 93 ? -4.440 -0.790 21.918 1.00 92.50 93 LEU A CA 1
ATOM 674 C C . LEU A 1 93 ? -5.098 -0.238 23.174 1.00 92.50 93 LEU A C 1
ATOM 676 O O . LEU A 1 93 ? -6.240 -0.574 23.485 1.00 92.50 93 LEU A O 1
ATOM 680 N N . ALA A 1 94 ? -4.386 0.644 23.866 1.00 92.62 94 ALA A N 1
ATOM 681 C CA . ALA A 1 94 ? -4.931 1.380 24.992 1.00 92.62 94 ALA A CA 1
ATOM 682 C C . ALA A 1 94 ? -5.571 2.686 24.504 1.00 92.62 94 ALA A C 1
ATOM 684 O O . ALA A 1 94 ? -4.919 3.501 23.848 1.00 92.62 94 ALA A O 1
ATOM 685 N N . LEU A 1 95 ? -6.843 2.887 24.835 1.00 90.69 95 LEU A N 1
ATOM 686 C CA . LEU A 1 95 ? -7.607 4.094 24.551 1.00 90.69 95 LEU A CA 1
ATOM 687 C C . LEU A 1 95 ? -7.938 4.809 25.869 1.00 90.69 95 LEU A C 1
ATOM 689 O O . LEU A 1 95 ? -8.856 4.382 26.579 1.00 90.69 95 LEU A O 1
ATOM 693 N N . PRO A 1 96 ? -7.195 5.871 26.228 1.00 88.25 96 PRO A N 1
ATOM 694 C CA . PRO A 1 96 ? -7.446 6.607 27.458 1.00 88.25 96 PRO A CA 1
ATOM 695 C C . PRO A 1 96 ? -8.744 7.419 27.358 1.00 88.25 96 PRO A C 1
ATOM 697 O O . PRO A 1 96 ? -9.000 8.107 26.370 1.00 88.25 96 PRO A O 1
ATOM 700 N N . CYS A 1 97 ? -9.565 7.366 28.404 1.00 88.12 97 CYS A N 1
ATOM 701 C CA . CYS A 1 97 ? -10.738 8.214 28.556 1.00 88.12 97 CYS A CA 1
ATOM 702 C C . CYS A 1 97 ? -10.326 9.554 29.171 1.00 88.12 97 CYS A C 1
ATOM 704 O O . CYS A 1 97 ? -9.904 9.614 30.326 1.00 88.12 97 CYS A O 1
ATOM 706 N N . THR A 1 98 ? -10.511 10.639 28.424 1.00 86.25 98 THR A N 1
ATOM 707 C CA . THR A 1 98 ? -10.233 12.007 28.888 1.00 86.25 98 THR A CA 1
ATOM 708 C C . THR A 1 98 ? -11.156 12.459 30.023 1.00 86.25 98 THR A C 1
ATOM 710 O O . THR A 1 98 ? -10.787 13.351 30.776 1.00 86.25 98 THR A O 1
ATOM 713 N N . HIS A 1 99 ? -12.329 11.833 30.181 1.00 88.81 99 HIS A N 1
ATOM 714 C CA . HIS A 1 99 ? -13.312 12.204 31.201 1.00 88.81 99 HIS A CA 1
ATOM 715 C C . HIS A 1 99 ? -13.056 11.550 32.567 1.00 88.81 99 HIS A C 1
ATOM 717 O O . HIS A 1 99 ? -13.110 12.221 33.592 1.00 88.81 99 HIS A O 1
ATOM 723 N N . CYS A 1 100 ? -12.839 10.231 32.618 1.00 88.94 100 CYS A N 1
ATOM 724 C CA . CYS A 1 100 ? -12.706 9.495 33.886 1.00 88.94 100 CYS A CA 1
ATOM 725 C C . CYS A 1 100 ? -11.306 8.913 34.131 1.00 88.94 100 CYS A C 1
ATOM 727 O O . CYS A 1 100 ? -11.105 8.229 35.130 1.00 88.94 100 CYS A O 1
ATOM 729 N N . GLY A 1 101 ? -10.355 9.118 33.213 1.00 87.12 101 GLY A N 1
ATOM 730 C CA . GLY A 1 101 ? -8.979 8.622 33.327 1.00 87.12 101 GLY A CA 1
ATOM 731 C C . GLY A 1 101 ? -8.813 7.108 33.149 1.00 87.12 101 GLY A C 1
ATOM 732 O O . GLY A 1 101 ? -7.687 6.617 33.134 1.00 87.12 101 GLY A O 1
ATOM 733 N N . ALA A 1 102 ? -9.905 6.354 32.989 1.00 89.31 102 ALA A N 1
ATOM 734 C CA . ALA A 1 102 ? -9.845 4.922 32.715 1.00 89.31 102 ALA A CA 1
ATOM 735 C C . ALA A 1 102 ? -9.229 4.660 31.333 1.00 89.31 102 ALA A C 1
ATOM 737 O O . ALA A 1 102 ? -9.452 5.421 30.392 1.00 89.31 102 ALA A O 1
ATOM 738 N N . SER A 1 103 ? -8.481 3.567 31.196 1.00 89.25 103 SER A N 1
ATOM 739 C CA . SER A 1 103 ? -7.896 3.145 29.922 1.00 89.25 103 SER A CA 1
ATOM 740 C C . SER A 1 103 ? -8.581 1.880 29.434 1.00 89.25 103 SER A C 1
ATOM 742 O O . SER A 1 103 ? -8.641 0.880 30.150 1.00 89.25 103 SER A O 1
ATOM 744 N N . GLN A 1 104 ? -9.111 1.931 28.218 1.00 89.56 104 GLN A N 1
ATOM 745 C CA . GLN A 1 104 ? -9.780 0.796 27.596 1.00 89.56 104 GLN A CA 1
ATOM 746 C C . GLN A 1 104 ? -8.819 0.033 26.702 1.00 89.56 104 GLN A C 1
ATOM 748 O O . GLN A 1 104 ? -8.015 0.636 26.000 1.00 89.56 104 GLN A O 1
ATOM 753 N N . SER A 1 105 ? -8.936 -1.290 26.698 1.00 90.44 105 SER A N 1
ATOM 754 C CA . SER A 1 105 ? -8.107 -2.174 25.884 1.00 90.44 105 SER A CA 1
ATOM 755 C C . SER A 1 105 ? -8.923 -2.694 24.705 1.00 90.44 105 SER A C 1
ATOM 757 O O . SER A 1 105 ? -9.952 -3.339 24.907 1.00 90.44 105 SER A O 1
ATOM 759 N N . LEU A 1 106 ? -8.495 -2.382 23.483 1.00 89.69 106 LEU A N 1
ATOM 760 C CA . LEU A 1 106 ? -9.226 -2.684 22.251 1.00 89.69 106 LEU A CA 1
ATOM 761 C C . LEU A 1 106 ? -8.312 -3.397 21.242 1.00 89.69 106 LEU A C 1
ATOM 763 O O . LEU A 1 106 ? -7.181 -2.957 21.045 1.00 89.69 106 LEU A O 1
ATOM 767 N N . PRO A 1 107 ? -8.758 -4.463 20.556 1.00 89.38 107 PRO A N 1
ATOM 768 C CA . PRO A 1 107 ? -7.924 -5.153 19.575 1.00 89.38 107 PRO A CA 1
ATOM 769 C C . PRO A 1 107 ? -7.667 -4.271 18.345 1.00 89.38 107 PRO A C 1
ATOM 771 O O . PRO A 1 107 ? -8.598 -3.713 17.760 1.00 89.38 107 PRO A O 1
ATOM 774 N N . ILE A 1 108 ? -6.411 -4.198 17.896 1.00 90.06 108 ILE A N 1
ATOM 775 C CA . ILE A 1 108 ? -6.000 -3.329 16.782 1.00 90.06 108 ILE A CA 1
ATOM 776 C C . ILE A 1 108 ? -6.800 -3.582 15.499 1.00 90.06 108 ILE A C 1
ATOM 778 O O . ILE A 1 108 ? -7.184 -2.638 14.811 1.00 90.06 108 ILE A O 1
ATOM 782 N N . ALA A 1 109 ? -7.126 -4.845 15.212 1.00 83.50 109 ALA A N 1
ATOM 783 C CA . ALA A 1 109 ? -7.811 -5.256 13.990 1.00 83.50 109 ALA A CA 1
ATOM 784 C C . ALA A 1 109 ? -9.212 -4.656 13.790 1.00 83.50 109 ALA A C 1
ATOM 786 O O . ALA A 1 109 ? -9.680 -4.636 12.656 1.00 83.50 109 ALA A O 1
ATOM 787 N N . GLY A 1 110 ? -9.883 -4.211 14.858 1.00 82.19 110 GLY A N 1
ATOM 788 C CA . GLY A 1 110 ? -11.205 -3.580 14.768 1.00 82.19 110 GLY A CA 1
ATOM 789 C C . GLY A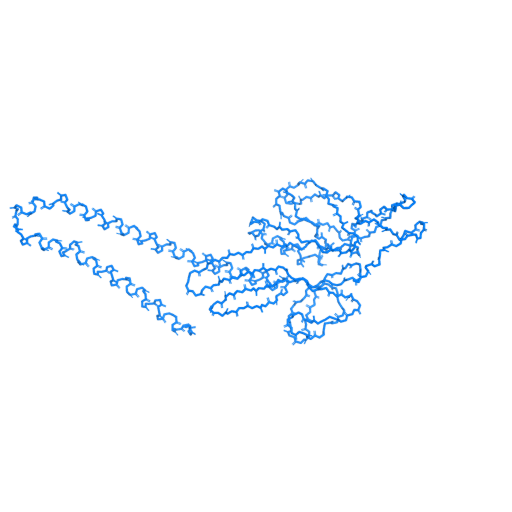 1 110 ? -11.159 -2.053 14.704 1.00 82.19 110 GLY A C 1
ATOM 790 O O . GLY A 1 110 ? -12.142 -1.422 14.311 1.00 82.19 110 GLY A O 1
ATOM 791 N N . HIS A 1 111 ? -10.024 -1.461 15.083 1.00 84.94 111 HIS A N 1
ATOM 792 C CA . HIS A 1 111 ? -9.957 -0.056 15.485 1.00 84.94 111 HIS A CA 1
ATOM 793 C C . HIS A 1 111 ? -8.858 0.760 14.798 1.00 84.94 111 HIS A C 1
ATOM 795 O O . HIS A 1 111 ? -8.876 1.985 14.881 1.00 84.94 111 HIS A O 1
ATOM 801 N N . ALA A 1 112 ? -7.926 0.116 14.096 1.00 87.31 112 ALA A N 1
ATOM 802 C CA . ALA A 1 112 ? -6.913 0.795 13.299 1.00 87.31 112 ALA A CA 1
ATOM 803 C C . ALA A 1 112 ? -6.841 0.205 11.888 1.00 87.31 112 ALA A C 1
ATOM 805 O O . ALA A 1 112 ? -7.134 -0.969 11.667 1.00 87.31 112 ALA A O 1
ATOM 806 N N . VAL A 1 113 ? -6.413 1.030 10.933 1.00 84.62 113 VAL A N 1
ATOM 807 C CA . VAL A 1 113 ? -6.133 0.602 9.558 1.00 84.62 113 VAL A CA 1
ATOM 808 C C . VAL A 1 113 ? -4.634 0.353 9.402 1.00 84.62 113 VAL A C 1
ATOM 810 O O . VAL A 1 113 ? -3.811 1.132 9.905 1.00 84.62 113 VAL A O 1
ATOM 813 N N . ASP A 1 114 ? -4.279 -0.717 8.686 1.00 86.00 114 ASP A N 1
ATOM 814 C CA . ASP A 1 114 ? -2.900 -0.988 8.276 1.00 86.00 114 ASP A CA 1
ATOM 815 C C . ASP A 1 114 ? -2.271 0.244 7.610 1.00 86.00 114 ASP A C 1
ATOM 817 O O . ASP A 1 114 ? -2.926 0.960 6.842 1.00 86.00 114 ASP A O 1
ATOM 821 N N . ALA A 1 115 ? -0.984 0.477 7.867 1.00 86.00 115 ALA A N 1
ATOM 822 C CA . ALA A 1 115 ? -0.235 1.452 7.092 1.00 86.00 115 ALA A CA 1
ATOM 823 C C . ALA A 1 115 ? -0.088 0.965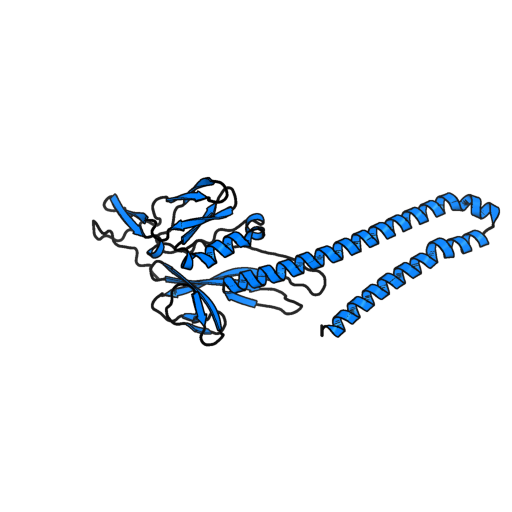 5.651 1.00 86.00 115 ALA A C 1
ATOM 825 O O . ALA A 1 115 ? 0.385 -0.144 5.381 1.00 86.00 115 ALA A O 1
ATOM 826 N N . LEU A 1 116 ? -0.465 1.834 4.720 1.00 76.69 116 LEU A N 1
ATOM 827 C CA . LEU A 1 116 ? -0.314 1.603 3.295 1.00 76.69 116 LEU A CA 1
ATOM 828 C C . LEU A 1 116 ? 0.715 2.584 2.753 1.00 76.69 116 LEU A C 1
ATOM 830 O O . LEU A 1 116 ? 0.415 3.771 2.643 1.00 76.69 116 LEU A O 1
ATOM 834 N N . PRO A 1 117 ? 1.930 2.136 2.423 1.00 70.69 117 PRO A N 1
ATOM 835 C CA . PRO A 1 117 ? 2.968 3.053 2.003 1.00 70.69 117 PRO A CA 1
ATOM 836 C C . PRO A 1 117 ? 2.587 3.765 0.708 1.00 70.69 117 PRO A C 1
ATOM 838 O O . PRO A 1 117 ? 2.043 3.165 -0.222 1.00 70.69 117 PRO A O 1
ATOM 841 N N . SER A 1 118 ? 2.954 5.038 0.634 1.00 64.88 118 SER A N 1
ATOM 842 C CA . SER A 1 118 ? 2.984 5.784 -0.610 1.00 64.88 118 SER A CA 1
ATOM 843 C C . SER A 1 118 ? 4.390 5.787 -1.197 1.00 64.88 118 SER A C 1
ATOM 845 O O . SER A 1 118 ? 5.388 5.930 -0.491 1.00 64.88 118 SER A O 1
ATOM 847 N N . ALA A 1 119 ? 4.469 5.603 -2.511 1.00 55.38 119 ALA A N 1
ATOM 848 C CA . ALA A 1 119 ? 5.708 5.632 -3.268 1.00 55.38 119 ALA A CA 1
ATOM 849 C C . ALA A 1 119 ? 5.472 6.428 -4.549 1.00 55.38 119 ALA A C 1
ATOM 851 O O . ALA A 1 119 ? 4.585 6.087 -5.325 1.00 55.38 119 ALA A O 1
ATOM 852 N N . LYS A 1 120 ? 6.271 7.475 -4.777 1.00 53.12 120 LYS A N 1
ATOM 853 C CA . LYS A 1 120 ? 6.324 8.167 -6.066 1.00 53.12 120 LYS A CA 1
ATOM 854 C C . LYS A 1 120 ? 7.466 7.571 -6.865 1.00 53.12 120 LYS A C 1
ATOM 856 O O . LYS A 1 120 ? 8.600 7.525 -6.392 1.00 53.12 120 LYS A O 1
ATOM 861 N N . MET A 1 121 ? 7.175 7.128 -8.076 1.00 49.97 121 MET A N 1
ATOM 862 C CA . MET A 1 121 ? 8.184 6.570 -8.955 1.00 49.97 121 MET A CA 1
ATOM 863 C C . MET A 1 121 ? 8.094 7.245 -10.313 1.00 49.97 121 MET A C 1
ATOM 865 O O . MET A 1 121 ? 7.023 7.330 -10.898 1.00 49.97 121 MET A O 1
ATOM 869 N N . SER A 1 122 ? 9.232 7.748 -10.776 1.00 48.25 122 SER A N 1
ATOM 870 C CA . SER A 1 122 ? 9.397 8.403 -12.070 1.00 48.25 122 SER A CA 1
ATOM 871 C C . SER A 1 122 ? 10.550 7.722 -12.795 1.00 48.25 122 SER A C 1
ATOM 873 O O . SER A 1 122 ? 11.663 7.654 -12.263 1.00 48.25 122 SER A O 1
ATOM 875 N N . GLY A 1 123 ? 10.308 7.202 -13.994 1.00 44.56 123 GLY A N 1
ATOM 876 C CA . GLY A 1 123 ? 11.337 6.541 -14.786 1.00 44.56 123 GLY A CA 1
ATOM 877 C C . GLY A 1 123 ? 11.145 6.837 -16.261 1.00 44.56 123 GLY A C 1
ATOM 878 O O . GLY A 1 123 ? 10.171 6.391 -16.838 1.00 44.56 123 GLY A O 1
ATOM 879 N N . GLN A 1 124 ? 12.093 7.545 -16.876 1.00 45.94 124 GLN A N 1
ATOM 880 C CA . GLN A 1 124 ? 12.133 7.700 -18.329 1.00 45.94 124 GLN A CA 1
ATOM 881 C C . GLN A 1 124 ? 12.836 6.497 -18.966 1.00 45.94 124 GLN A C 1
ATOM 883 O O . GLN A 1 124 ? 13.949 6.123 -18.565 1.00 45.94 124 GLN A O 1
ATOM 888 N N . THR A 1 125 ? 12.193 5.916 -19.977 1.00 44.38 125 THR A N 1
ATOM 889 C CA . THR A 1 125 ? 12.768 4.912 -20.882 1.00 44.38 125 THR A CA 1
ATOM 890 C C . THR A 1 125 ? 12.850 5.485 -22.291 1.00 44.38 125 THR A C 1
ATOM 892 O O . THR A 1 125 ? 11.862 5.961 -22.841 1.00 44.38 125 THR A O 1
ATOM 895 N N . TRP A 1 126 ? 14.043 5.475 -22.885 1.00 39.44 126 TRP A N 1
ATOM 896 C CA . TRP A 1 126 ? 14.238 5.929 -24.263 1.00 39.44 126 TRP A CA 1
ATOM 897 C C . TRP A 1 126 ? 13.834 4.814 -25.236 1.00 39.44 126 TRP A C 1
ATOM 899 O O . TRP A 1 126 ? 14.352 3.705 -25.124 1.00 39.44 126 TRP A O 1
ATOM 909 N N . GLY A 1 127 ? 12.947 5.107 -26.200 1.00 44.19 127 GLY A N 1
ATOM 910 C CA . GLY A 1 127 ? 12.653 4.201 -27.327 1.00 44.19 127 GLY A CA 1
ATOM 911 C C . GLY A 1 127 ? 11.181 3.991 -27.713 1.00 44.19 127 GLY A C 1
ATOM 912 O O . GLY A 1 127 ? 10.936 3.338 -28.726 1.00 44.19 127 GLY A O 1
ATOM 913 N N . GLY A 1 128 ? 10.230 4.564 -26.971 1.00 52.34 128 GLY A N 1
ATOM 914 C CA . GLY A 1 128 ? 8.777 4.344 -27.114 1.00 52.34 128 GLY A CA 1
ATOM 915 C C . GLY A 1 128 ? 8.112 4.380 -25.736 1.00 52.34 128 GLY A C 1
ATOM 916 O O . GLY A 1 128 ? 7.492 3.414 -25.319 1.00 52.34 128 GLY A O 1
ATOM 917 N N . GLY A 1 129 ? 8.430 5.437 -24.984 1.00 62.59 129 GLY A N 1
ATOM 918 C CA . GLY A 1 129 ? 8.630 5.396 -23.538 1.00 62.59 129 GLY A CA 1
ATOM 919 C C . GLY A 1 129 ? 7.418 5.013 -22.697 1.00 62.59 129 GLY A C 1
ATOM 920 O O . GLY A 1 129 ? 6.278 5.353 -23.000 1.00 62.59 129 GLY A O 1
ATOM 921 N N . VAL A 1 130 ? 7.723 4.345 -21.590 1.00 67.06 130 VAL A N 1
ATOM 922 C CA . VAL A 1 130 ? 6.872 4.290 -20.406 1.00 67.06 130 VAL A CA 1
ATOM 923 C C . VAL A 1 130 ? 7.262 5.491 -19.542 1.00 67.06 130 VAL A C 1
ATOM 925 O O . VAL A 1 130 ? 8.390 5.532 -19.048 1.00 67.06 130 VAL A O 1
ATOM 928 N N . ASP A 1 131 ? 6.365 6.463 -19.405 1.00 74.94 131 ASP A N 1
ATOM 929 C CA . ASP A 1 131 ? 6.426 7.564 -18.440 1.00 74.94 131 ASP A CA 1
ATOM 930 C C . ASP A 1 131 ? 5.176 7.480 -17.571 1.00 74.94 131 ASP A C 1
ATOM 932 O O . ASP A 1 131 ? 4.118 7.977 -17.944 1.00 74.94 131 ASP A O 1
ATOM 936 N N . LEU A 1 132 ? 5.275 6.756 -16.457 1.00 74.12 132 LEU A N 1
ATOM 937 C CA . LEU A 1 132 ? 4.138 6.475 -15.590 1.00 74.12 132 LEU A CA 1
ATOM 938 C C . LEU A 1 132 ? 4.376 6.998 -14.188 1.00 74.12 132 LEU A C 1
ATOM 940 O O . LEU A 1 132 ? 5.370 6.660 -13.544 1.00 74.12 132 LEU A O 1
ATOM 944 N N . THR A 1 133 ? 3.400 7.752 -13.703 1.00 75.31 133 THR A N 1
ATOM 945 C CA . THR A 1 133 ? 3.264 8.166 -12.316 1.00 75.31 133 THR A CA 1
ATOM 946 C C . THR A 1 133 ? 2.329 7.200 -11.604 1.00 75.31 133 THR A C 1
ATOM 948 O O . THR A 1 133 ? 1.187 6.999 -12.013 1.00 75.31 133 THR A O 1
ATOM 951 N N . TRP A 1 134 ? 2.835 6.607 -10.528 1.00 73.94 134 TRP A N 1
ATOM 952 C CA . TRP A 1 134 ? 2.093 5.722 -9.640 1.00 73.94 134 TRP A CA 1
ATOM 953 C C . TRP A 1 134 ? 1.732 6.501 -8.378 1.00 73.94 134 TRP A C 1
ATOM 955 O O . TRP A 1 134 ? 2.616 6.859 -7.600 1.00 73.94 134 TRP A O 1
ATOM 965 N N . THR A 1 135 ? 0.448 6.785 -8.192 1.00 74.00 135 THR A N 1
ATOM 966 C CA . THR A 1 135 ? -0.078 7.542 -7.052 1.00 74.00 135 THR A CA 1
ATOM 967 C C . THR A 1 135 ? -1.020 6.646 -6.256 1.00 74.00 135 THR A C 1
ATOM 969 O O . THR A 1 135 ? -2.042 6.228 -6.797 1.00 74.00 135 THR A O 1
ATOM 972 N N . PRO A 1 136 ? -0.722 6.307 -4.992 1.00 73.69 136 PRO A N 1
ATOM 973 C CA . PRO A 1 136 ? -1.654 5.544 -4.169 1.00 73.69 136 PRO A CA 1
ATOM 974 C C . PRO A 1 136 ? -3.010 6.243 -4.119 1.00 73.69 136 PRO A C 1
ATOM 976 O O . PRO A 1 136 ? -3.103 7.427 -3.796 1.00 73.69 136 PRO A O 1
ATOM 979 N N . GLU A 1 137 ? -4.061 5.508 -4.453 1.00 80.50 137 GLU A N 1
ATOM 980 C CA . GLU A 1 137 ? -5.426 6.014 -4.424 1.00 80.50 137 GLU A CA 1
ATOM 981 C C . GLU A 1 137 ? -6.309 4.939 -3.805 1.00 80.50 137 GLU A C 1
ATOM 983 O O . GLU A 1 137 ? -6.396 3.812 -4.295 1.00 80.50 137 GLU A O 1
ATOM 988 N N . HIS A 1 138 ? -6.985 5.288 -2.717 1.00 78.75 138 HIS A N 1
ATOM 989 C CA . HIS A 1 138 ? -7.792 4.349 -1.951 1.00 78.75 138 HIS A CA 1
ATOM 990 C C . HIS A 1 138 ? -9.267 4.694 -2.104 1.00 78.75 138 HIS A C 1
ATOM 992 O O . HIS A 1 138 ? -9.665 5.849 -1.934 1.00 78.75 138 HIS A O 1
ATOM 998 N N . ARG A 1 139 ? -10.099 3.687 -2.375 1.00 85.50 139 ARG A N 1
ATOM 999 C CA . ARG A 1 139 ? -11.556 3.859 -2.352 1.00 85.50 139 ARG A CA 1
ATOM 1000 C C . ARG A 1 139 ? -12.071 3.500 -0.968 1.00 85.50 139 ARG A C 1
ATOM 1002 O O . ARG A 1 139 ? -11.751 2.435 -0.447 1.00 85.50 139 ARG A O 1
ATOM 1009 N N . ARG A 1 140 ? -12.844 4.399 -0.364 1.00 82.62 140 ARG A N 1
ATOM 1010 C CA . ARG A 1 140 ? -13.473 4.183 0.942 1.00 82.62 140 ARG A CA 1
ATOM 1011 C C . ARG A 1 140 ? -14.961 3.912 0.759 1.00 82.62 140 ARG A C 1
ATOM 1013 O O . ARG A 1 140 ? -15.597 4.495 -0.115 1.00 82.62 140 ARG A O 1
ATOM 1020 N N . GLY A 1 141 ? -15.498 3.041 1.595 1.00 84.00 141 GLY A N 1
ATOM 1021 C CA . GLY A 1 141 ? -16.922 2.751 1.702 1.00 84.00 141 GLY A CA 1
ATOM 1022 C C . GLY A 1 141 ? -17.238 2.221 3.094 1.00 84.00 141 GLY A C 1
ATOM 1023 O O . GLY A 1 141 ? -16.359 2.164 3.952 1.00 84.00 141 GLY A O 1
ATOM 1024 N N . ARG A 1 142 ? -18.480 1.807 3.328 1.00 83.12 142 ARG A N 1
ATOM 1025 C CA . ARG A 1 142 ? -18.852 1.121 4.572 1.00 83.12 142 ARG A CA 1
ATOM 1026 C C . ARG A 1 142 ? -18.678 -0.389 4.416 1.00 83.12 142 ARG A C 1
ATOM 1028 O O . ARG A 1 142 ? -18.772 -0.905 3.300 1.00 83.12 142 ARG A O 1
ATOM 1035 N N . ILE A 1 143 ? -18.384 -1.082 5.514 1.00 83.62 143 ILE A N 1
ATOM 1036 C CA . ILE A 1 143 ? -18.192 -2.542 5.510 1.00 83.62 143 ILE A CA 1
ATOM 1037 C C . ILE A 1 143 ? -19.483 -3.301 5.174 1.00 83.62 143 ILE A C 1
ATOM 1039 O O . ILE A 1 143 ? -19.426 -4.338 4.528 1.00 83.62 143 ILE A O 1
ATOM 1043 N N . ASP A 1 144 ? -20.630 -2.757 5.571 1.00 83.69 144 ASP A N 1
ATOM 1044 C CA . ASP A 1 144 ? -21.972 -3.336 5.464 1.00 83.69 144 ASP A CA 1
ATOM 1045 C C . ASP A 1 144 ? -22.692 -2.986 4.153 1.00 83.69 144 ASP A C 1
ATOM 1047 O O . ASP A 1 144 ? -23.816 -3.426 3.921 1.00 83.69 144 ASP A O 1
ATOM 1051 N N . GLN A 1 145 ? -22.062 -2.199 3.279 1.00 86.81 145 GLN A N 1
ATOM 1052 C CA . GLN A 1 145 ? -22.672 -1.720 2.042 1.00 86.81 145 GLN A CA 1
ATOM 1053 C C . GLN A 1 145 ? -21.934 -2.240 0.815 1.00 86.81 145 GLN A C 1
ATOM 1055 O O . GLN A 1 145 ? -20.7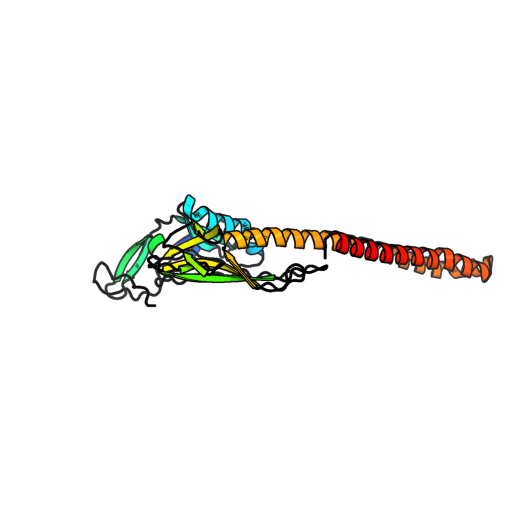21 -2.461 0.828 1.00 86.81 145 GLN A O 1
ATOM 1060 N N . ALA A 1 146 ? -22.662 -2.395 -0.288 1.00 88.44 146 ALA A N 1
ATOM 1061 C CA . ALA A 1 146 ? -22.027 -2.611 -1.576 1.00 88.44 146 ALA A CA 1
ATOM 1062 C C . ALA A 1 146 ? -21.237 -1.356 -1.986 1.00 88.44 146 ALA A C 1
ATOM 1064 O O . ALA A 1 146 ? -21.672 -0.231 -1.743 1.00 88.44 146 ALA A O 1
ATOM 1065 N N . SER A 1 147 ? -20.072 -1.534 -2.608 1.00 88.75 147 SER A N 1
ATOM 1066 C CA . SER A 1 147 ? -19.304 -0.425 -3.193 1.00 88.75 147 SER A CA 1
ATOM 1067 C C . SER A 1 147 ? -19.057 -0.678 -4.672 1.00 88.75 147 SER A C 1
ATOM 1069 O O . SER A 1 147 ? -18.883 -1.835 -5.051 1.00 88.75 147 SER A O 1
ATOM 1071 N N . PRO A 1 148 ? -18.984 0.360 -5.515 1.00 91.06 148 PRO A N 1
ATOM 1072 C CA . PRO A 1 148 ? -18.646 0.170 -6.917 1.00 91.06 148 PRO A CA 1
ATOM 1073 C C . PRO A 1 148 ? -17.226 -0.389 -7.054 1.00 91.06 148 PRO A C 1
ATOM 1075 O O . PRO A 1 148 ? -16.299 0.029 -6.354 1.00 91.06 148 PRO A O 1
ATOM 1078 N N . CYS A 1 149 ? -17.056 -1.334 -7.971 1.00 90.12 149 CYS A N 1
ATOM 1079 C CA . CYS A 1 149 ? -15.762 -1.851 -8.369 1.00 90.12 149 CYS A CA 1
ATOM 1080 C C . CYS A 1 149 ? -14.928 -0.696 -8.929 1.00 90.12 149 CYS A C 1
ATOM 1082 O O . CYS A 1 149 ? -15.370 -0.052 -9.879 1.00 90.12 149 CYS A O 1
ATOM 1084 N N . PRO A 1 150 ? -13.721 -0.435 -8.403 1.00 87.00 150 PRO A N 1
ATOM 1085 C CA . PRO A 1 150 ? -12.912 0.680 -8.887 1.00 87.00 150 PRO A CA 1
ATOM 1086 C C . PRO A 1 150 ? -12.475 0.534 -10.355 1.00 87.00 150 PRO A C 1
ATOM 1088 O O . PRO A 1 150 ? -12.127 1.532 -10.979 1.00 87.00 150 PRO A O 1
ATOM 1091 N N . THR A 1 151 ? -12.497 -0.694 -10.888 1.00 87.56 151 THR A N 1
ATOM 1092 C CA . THR A 1 151 ? -12.088 -1.018 -12.262 1.00 87.56 151 THR A CA 1
ATOM 1093 C C . THR A 1 151 ? -13.240 -0.917 -13.263 1.00 87.56 151 THR A C 1
ATOM 1095 O O . THR A 1 151 ? -13.065 -0.326 -14.322 1.00 87.56 151 THR A O 1
ATOM 1098 N N . CYS A 1 152 ? -14.414 -1.485 -12.956 1.00 90.38 152 CYS A N 1
ATOM 1099 C CA . CYS A 1 152 ? -15.537 -1.578 -13.907 1.00 90.38 152 CYS A CA 1
ATOM 1100 C C . CYS A 1 152 ? -16.843 -0.915 -13.438 1.00 90.38 152 CYS A C 1
ATOM 1102 O O . CYS A 1 152 ? -17.829 -0.921 -14.167 1.00 90.38 152 CYS A O 1
ATOM 1104 N N . GLY A 1 153 ? -16.895 -0.386 -12.214 1.00 92.06 153 GLY A N 1
ATOM 1105 C CA . GLY A 1 153 ? -18.088 0.237 -11.632 1.00 92.06 153 GLY A CA 1
ATOM 1106 C C . GLY A 1 153 ? -19.154 -0.733 -11.103 1.00 92.06 153 GLY A C 1
ATOM 1107 O O . GLY A 1 153 ? -20.024 -0.300 -10.351 1.00 92.06 153 GLY A O 1
ATOM 1108 N N . ALA A 1 154 ? -19.082 -2.032 -11.420 1.00 93.62 154 ALA A N 1
ATOM 1109 C CA . ALA A 1 154 ? -20.051 -3.031 -10.956 1.00 93.62 154 ALA A CA 1
ATOM 1110 C C . ALA A 1 154 ? -20.105 -3.138 -9.421 1.00 93.62 154 ALA A C 1
ATOM 1112 O O . ALA A 1 154 ? -19.099 -2.941 -8.744 1.00 93.62 154 ALA A O 1
ATOM 1113 N N . ALA A 1 155 ? -21.262 -3.486 -8.856 1.00 92.25 155 ALA A N 1
ATOM 1114 C CA . ALA A 1 155 ? -21.419 -3.597 -7.408 1.00 92.25 155 ALA A CA 1
ATOM 1115 C C . ALA A 1 155 ? -20.544 -4.722 -6.820 1.00 92.25 155 ALA A C 1
ATOM 1117 O O . ALA A 1 155 ? -20.621 -5.876 -7.241 1.00 92.25 155 ALA A O 1
ATOM 1118 N N . LEU A 1 156 ? -19.732 -4.386 -5.818 1.00 90.88 156 LEU A N 1
ATOM 1119 C CA . LEU A 1 156 ? -19.000 -5.342 -4.993 1.00 90.88 156 LEU A CA 1
ATOM 1120 C C . LEU A 1 156 ? -19.774 -5.585 -3.694 1.00 90.88 156 LEU A C 1
ATOM 1122 O O . LEU A 1 156 ? -20.081 -4.603 -3.010 1.00 90.88 156 LEU A O 1
ATOM 1126 N N . PRO A 1 157 ? -20.051 -6.846 -3.314 1.00 89.12 157 PRO A N 1
ATOM 1127 C CA . PRO A 1 157 ? -20.699 -7.157 -2.041 1.00 89.12 157 PRO A CA 1
ATOM 1128 C C . PRO A 1 157 ? -19.815 -6.746 -0.855 1.00 89.12 157 PRO A C 1
ATOM 1130 O O . PRO A 1 157 ? -18.643 -6.414 -1.027 1.00 89.12 157 PRO A O 1
ATOM 1133 N N . ALA A 1 158 ? -20.362 -6.756 0.358 1.00 86.19 158 ALA A N 1
ATOM 1134 C CA . ALA A 1 158 ? -19.585 -6.625 1.591 1.00 86.19 158 ALA A CA 1
ATOM 1135 C C . ALA A 1 158 ? -18.586 -7.794 1.726 1.00 86.19 158 ALA A C 1
ATOM 1137 O O . ALA A 1 158 ? -18.989 -8.951 1.645 1.00 86.19 158 ALA A O 1
ATOM 1138 N N . PHE A 1 159 ? -17.294 -7.505 1.915 1.00 85.81 159 PHE A N 1
ATOM 1139 C CA . PHE A 1 159 ? -16.263 -8.513 2.208 1.00 85.81 159 PHE A CA 1
ATOM 1140 C C . PHE A 1 159 ? -15.052 -7.888 2.919 1.00 85.81 159 PHE A C 1
ATOM 1142 O O . PHE A 1 159 ? -14.785 -6.691 2.766 1.00 85.81 159 PHE A O 1
ATOM 1149 N N . GLU A 1 160 ? -14.310 -8.713 3.664 1.00 82.12 160 GLU A N 1
ATOM 1150 C CA . GLU A 1 160 ? -12.999 -8.400 4.248 1.00 82.12 160 GLU A CA 1
ATOM 1151 C C . GLU A 1 160 ? -11.936 -9.337 3.657 1.00 82.12 160 GLU A C 1
ATOM 1153 O O . GLU A 1 160 ? -12.190 -10.518 3.430 1.00 82.12 160 GLU A O 1
ATOM 1158 N N . GLY A 1 161 ? -10.726 -8.823 3.424 1.00 81.25 161 GLY A N 1
ATOM 1159 C CA . GLY A 1 161 ? -9.625 -9.616 2.885 1.00 81.25 161 GLY A CA 1
ATOM 1160 C C . GLY A 1 161 ? -9.632 -9.652 1.360 1.00 81.25 161 GLY A C 1
ATOM 1161 O O . GLY A 1 161 ? -9.943 -8.652 0.719 1.00 81.25 161 GLY A O 1
ATOM 1162 N N . LYS A 1 162 ? -9.202 -10.768 0.767 1.00 83.19 162 LYS A N 1
ATOM 1163 C CA . LYS A 1 162 ? -9.122 -10.908 -0.694 1.00 83.19 162 LYS A CA 1
ATOM 1164 C C . LYS A 1 162 ? -10.473 -11.349 -1.254 1.00 83.19 162 LYS A C 1
ATOM 1166 O O . LYS A 1 162 ? -11.077 -12.284 -0.740 1.00 83.19 162 LYS A O 1
ATOM 1171 N N . GLY A 1 163 ? -10.898 -10.709 -2.333 1.00 86.38 163 GLY A N 1
ATOM 1172 C CA . GLY A 1 163 ? -12.066 -11.079 -3.122 1.00 86.38 163 GLY A CA 1
ATOM 1173 C C . GLY A 1 163 ? -11.809 -10.852 -4.609 1.00 86.38 163 GLY A C 1
ATOM 1174 O O . GLY A 1 163 ? -10.754 -10.355 -5.001 1.00 86.38 163 GLY A O 1
ATOM 1175 N N . GLN A 1 164 ? -12.779 -11.209 -5.443 1.00 90.75 164 GLN A N 1
ATOM 1176 C CA . GLN A 1 164 ? -12.752 -10.932 -6.879 1.00 90.75 164 GLN A CA 1
ATOM 1177 C C . GLN A 1 164 ? -14.042 -10.235 -7.294 1.00 90.75 164 GLN A C 1
ATOM 1179 O O . GLN A 1 164 ? -15.124 -10.540 -6.787 1.00 90.75 164 GLN A O 1
ATOM 1184 N N . CYS A 1 165 ? -13.937 -9.287 -8.222 1.00 91.56 165 CYS A N 1
ATOM 1185 C CA . CYS A 1 165 ? -15.119 -8.699 -8.832 1.00 91.56 165 CYS A CA 1
ATOM 1186 C C . CYS A 1 165 ? -15.809 -9.743 -9.718 1.00 91.56 165 CYS A C 1
ATOM 1188 O O . CYS A 1 165 ? -15.226 -10.193 -10.699 1.00 91.56 165 CYS A O 1
ATOM 1190 N N . GLY A 1 166 ? -17.070 -10.074 -9.428 1.00 92.19 166 GLY A N 1
ATOM 1191 C CA . GLY A 1 166 ? -17.835 -11.032 -10.236 1.00 92.19 166 GLY A CA 1
ATOM 1192 C C . GLY A 1 166 ? -18.092 -10.589 -11.683 1.00 92.19 166 GLY A C 1
ATOM 1193 O O . GLY A 1 166 ? -18.453 -11.419 -12.507 1.00 92.19 166 GLY A O 1
ATOM 1194 N N . HIS A 1 167 ? -17.904 -9.301 -12.003 1.00 94.31 167 HIS A N 1
ATOM 1195 C CA . HIS A 1 167 ? -18.106 -8.773 -13.354 1.00 94.31 167 HIS A CA 1
ATOM 1196 C C . HIS A 1 167 ? -16.819 -8.741 -14.192 1.00 94.31 167 HIS A C 1
ATOM 1198 O O . HIS A 1 167 ? -16.804 -9.267 -15.298 1.00 94.31 167 HIS A O 1
ATOM 1204 N N . CYS A 1 168 ? -15.736 -8.140 -13.681 1.00 91.88 168 CYS A N 1
ATOM 1205 C CA . CYS A 1 168 ? -14.481 -7.985 -14.434 1.00 91.88 168 CYS A CA 1
ATOM 1206 C C . CYS A 1 168 ? -13.355 -8.939 -14.001 1.00 91.88 168 CYS A C 1
ATOM 1208 O O . CYS A 1 168 ? -12.264 -8.873 -14.558 1.00 91.88 168 CYS A O 1
ATOM 1210 N N . GLY A 1 169 ? -13.576 -9.788 -12.992 1.00 90.12 169 GLY A N 1
ATOM 1211 C CA . GLY A 1 169 ? -12.602 -10.775 -12.502 1.00 90.12 169 GLY A CA 1
ATOM 1212 C C . GLY A 1 169 ? -11.413 -10.203 -11.719 1.00 90.12 169 GLY A C 1
ATOM 1213 O O . GLY A 1 169 ? -10.635 -10.966 -11.153 1.00 90.12 169 GLY A O 1
ATOM 1214 N N . THR A 1 170 ? -11.274 -8.877 -11.651 1.00 88.75 170 THR A N 1
ATOM 1215 C CA . THR A 1 170 ? -10.199 -8.180 -10.932 1.00 88.75 170 THR A CA 1
ATOM 1216 C C . THR A 1 170 ? -10.115 -8.626 -9.472 1.00 88.75 170 THR A C 1
ATOM 1218 O O . THR A 1 170 ? -11.131 -8.644 -8.766 1.00 88.75 170 THR A O 1
ATOM 1221 N N . SER A 1 171 ? -8.900 -8.948 -9.021 1.00 88.19 171 SER A N 1
ATOM 1222 C CA . SER A 1 171 ? -8.593 -9.268 -7.622 1.00 88.19 171 SER A CA 1
ATOM 1223 C C . SER A 1 171 ? -8.616 -7.991 -6.787 1.00 88.19 171 SER A C 1
ATOM 1225 O O . SER A 1 171 ? -8.048 -6.974 -7.174 1.00 88.19 171 SER A O 1
ATOM 1227 N N . ILE A 1 172 ? -9.317 -8.006 -5.656 1.00 87.56 172 ILE A N 1
ATOM 1228 C CA . ILE A 1 172 ? -9.489 -6.828 -4.807 1.00 87.56 172 ILE A CA 1
ATOM 1229 C C . ILE A 1 172 ? -9.197 -7.216 -3.367 1.00 87.56 172 ILE A C 1
ATOM 1231 O O . ILE A 1 172 ? -9.777 -8.151 -2.819 1.00 87.56 172 ILE A O 1
ATOM 1235 N N . LEU A 1 173 ? -8.315 -6.452 -2.732 1.00 83.88 173 LEU A N 1
ATOM 1236 C CA . LEU A 1 173 ? -8.114 -6.496 -1.293 1.00 83.88 173 LEU A CA 1
ATOM 1237 C C . LEU A 1 173 ? -9.062 -5.488 -0.635 1.00 83.88 173 LEU A C 1
ATOM 1239 O O . LEU A 1 173 ? -9.134 -4.341 -1.062 1.00 83.88 173 LEU A O 1
ATOM 1243 N N . ALA A 1 174 ? -9.769 -5.901 0.410 1.00 86.06 174 ALA A N 1
ATOM 1244 C CA . ALA A 1 174 ? -10.540 -5.034 1.288 1.00 86.06 174 ALA A CA 1
ATOM 1245 C C . ALA A 1 174 ? -9.923 -5.043 2.690 1.00 86.06 174 ALA A C 1
ATOM 1247 O O . ALA A 1 174 ? -9.680 -6.100 3.285 1.00 86.06 174 ALA A O 1
ATOM 1248 N N . LEU A 1 175 ? -9.658 -3.850 3.214 1.00 80.62 175 LEU A N 1
ATOM 1249 C CA . LEU A 1 175 ? -9.265 -3.623 4.601 1.00 80.62 175 LEU A CA 1
ATOM 1250 C C . LEU A 1 175 ? -10.472 -3.066 5.347 1.00 80.62 175 LEU A C 1
ATOM 1252 O O . LEU A 1 175 ? -11.199 -2.241 4.796 1.00 80.62 175 LEU A O 1
ATOM 1256 N N . THR A 1 176 ? -10.677 -3.486 6.585 1.00 76.25 176 THR A N 1
ATOM 1257 C CA . THR A 1 176 ? -11.785 -3.024 7.420 1.00 76.25 176 THR A CA 1
ATOM 1258 C C . THR A 1 176 ? -11.233 -2.449 8.716 1.00 76.25 176 THR A C 1
ATOM 1260 O O . THR A 1 176 ? -10.309 -3.008 9.300 1.00 76.25 176 THR A O 1
ATOM 1263 N N . ALA A 1 177 ? -11.763 -1.302 9.135 1.00 72.81 177 ALA A N 1
ATOM 1264 C CA . ALA A 1 177 ? -11.506 -0.718 10.452 1.00 72.81 177 ALA A CA 1
ATOM 1265 C C . ALA A 1 177 ? -12.622 0.267 10.795 1.00 72.81 177 ALA A C 1
ATOM 1267 O O . ALA A 1 177 ? -13.078 1.003 9.918 1.00 72.81 177 ALA A O 1
ATOM 1268 N N . CYS A 1 178 ? -13.068 0.299 12.052 1.00 73.06 178 CYS A N 1
ATOM 1269 C CA . CYS A 1 178 ? -14.088 1.245 12.524 1.00 73.06 178 CYS A CA 1
ATOM 1270 C C . CYS A 1 178 ? -15.362 1.275 11.644 1.00 73.06 178 CYS A C 1
ATOM 1272 O O . CYS A 1 178 ? -15.917 2.337 11.358 1.00 73.06 178 CYS A O 1
ATOM 1274 N N . GLY A 1 179 ? -15.794 0.114 11.133 1.00 76.06 179 GLY A N 1
ATOM 1275 C CA . GLY A 1 179 ? -16.950 -0.006 10.229 1.00 76.06 179 GLY A CA 1
ATOM 1276 C C . GLY A 1 179 ? -16.737 0.553 8.812 1.00 76.06 179 GLY A C 1
ATOM 1277 O O . GLY A 1 179 ? -17.646 0.507 7.979 1.00 76.06 179 GLY A O 1
ATOM 1278 N N . GLN A 1 180 ? -15.543 1.065 8.512 1.00 82.19 180 GLN A N 1
ATOM 1279 C CA . GLN A 1 180 ? -15.134 1.483 7.177 1.00 82.19 180 GLN A CA 1
ATOM 1280 C C . GLN A 1 180 ? -14.494 0.315 6.436 1.00 82.19 180 GLN A C 1
ATOM 1282 O O . GLN A 1 180 ? -13.802 -0.515 7.022 1.00 82.19 180 GLN A O 1
ATOM 1287 N N . ARG A 1 181 ? -14.693 0.299 5.122 1.00 86.25 181 ARG A N 1
ATOM 1288 C CA . ARG A 1 181 ? -13.975 -0.539 4.172 1.00 86.25 181 ARG A CA 1
ATOM 1289 C C . ARG A 1 181 ? -13.073 0.334 3.314 1.00 86.25 181 ARG A C 1
ATOM 1291 O O . ARG A 1 181 ? -13.520 1.322 2.732 1.00 86.25 181 ARG A O 1
ATOM 1298 N N . VAL A 1 182 ? -11.816 -0.064 3.196 1.00 84.06 182 VAL A N 1
ATOM 1299 C CA . VAL A 1 182 ? -10.802 0.575 2.359 1.00 84.06 182 VAL A CA 1
ATOM 1300 C C . VAL A 1 182 ? -10.364 -0.419 1.291 1.00 84.06 182 VAL A C 1
ATOM 1302 O O . VAL A 1 182 ? -9.905 -1.514 1.608 1.00 84.06 182 VAL A O 1
ATOM 1305 N N . LEU A 1 183 ? -10.493 -0.032 0.025 1.00 87.44 183 LEU A N 1
ATOM 1306 C CA . LEU A 1 183 ? -9.975 -0.770 -1.123 1.00 87.44 183 LEU A CA 1
ATOM 1307 C C . LEU A 1 183 ? -8.662 -0.110 -1.565 1.00 87.44 183 LEU A C 1
ATOM 1309 O O . LEU A 1 183 ? -8.698 0.958 -2.192 1.00 87.44 183 LEU A O 1
ATOM 1313 N N . PRO A 1 184 ? -7.497 -0.668 -1.195 1.00 80.88 184 PRO A N 1
ATOM 1314 C CA . PRO A 1 184 ? -6.218 -0.135 -1.612 1.00 80.88 184 PRO A CA 1
ATOM 1315 C C . PRO A 1 184 ? -5.934 -0.373 -3.089 1.00 80.88 184 PRO A C 1
ATOM 1317 O O . PRO A 1 184 ? -6.094 -1.479 -3.605 1.00 80.88 184 PRO A O 1
ATOM 1320 N N . GLY A 1 185 ? -5.422 0.663 -3.740 1.00 81.56 185 GLY A N 1
ATOM 1321 C CA . GLY A 1 185 ? -4.878 0.559 -5.079 1.00 81.56 185 GLY A CA 1
ATOM 1322 C C . GLY A 1 185 ? -4.008 1.747 -5.427 1.00 81.56 185 GLY A C 1
ATOM 1323 O O . GLY A 1 185 ? -3.634 2.554 -4.570 1.00 81.56 185 GLY A O 1
ATOM 1324 N N . VAL A 1 186 ? -3.645 1.807 -6.698 1.00 79.75 186 VAL A N 1
ATOM 1325 C CA . VAL A 1 186 ? -2.725 2.796 -7.234 1.00 79.75 186 VAL A CA 1
ATOM 1326 C C . VAL A 1 186 ? -3.285 3.333 -8.538 1.00 79.75 186 VAL A C 1
ATOM 1328 O O . VAL A 1 186 ? -3.624 2.582 -9.452 1.00 79.75 186 VAL A O 1
ATOM 1331 N N . ARG A 1 187 ? -3.379 4.654 -8.614 1.00 85.25 187 ARG A N 1
ATOM 1332 C CA . ARG A 1 187 ? -3.611 5.394 -9.842 1.00 85.25 187 ARG A CA 1
ATOM 1333 C C . ARG A 1 187 ? -2.329 5.391 -10.662 1.00 85.25 187 ARG A C 1
ATOM 1335 O O . ARG A 1 187 ? -1.278 5.796 -10.175 1.00 85.25 187 ARG A O 1
ATOM 1342 N N . VAL A 1 188 ? -2.431 4.929 -11.895 1.00 84.00 188 VAL A N 1
ATOM 1343 C CA . VAL A 1 188 ? -1.345 4.880 -12.869 1.00 84.00 188 VAL A CA 1
ATOM 1344 C C . VAL A 1 188 ? -1.688 5.840 -13.987 1.00 84.00 188 VAL A C 1
ATOM 1346 O O . VAL A 1 188 ? -2.664 5.622 -14.709 1.00 84.00 188 VAL A O 1
ATOM 1349 N N . GLU A 1 189 ? -0.897 6.895 -14.109 1.00 87.00 189 GLU A N 1
ATOM 1350 C CA . GLU A 1 189 ? -1.115 7.975 -15.069 1.00 87.00 189 GLU A CA 1
ATOM 1351 C C . GLU A 1 189 ? 0.139 8.246 -15.889 1.00 87.00 189 GLU A C 1
ATOM 1353 O O . GLU A 1 189 ? 1.247 8.180 -15.363 1.00 87.00 189 GLU A O 1
ATOM 1358 N N . GLY A 1 190 ? -0.033 8.581 -17.166 1.00 84.44 190 GLY A N 1
ATOM 1359 C CA . GLY A 1 190 ? 1.050 9.022 -18.043 1.00 84.44 190 GLY A CA 1
ATOM 1360 C C . GLY A 1 190 ? 1.009 8.333 -19.400 1.00 84.44 190 GLY A C 1
ATOM 1361 O O . GLY A 1 190 ? -0.071 8.131 -19.950 1.00 84.44 190 GLY A O 1
ATOM 1362 N N . PHE A 1 191 ? 2.167 7.984 -19.951 1.00 83.62 191 PHE A N 1
ATOM 1363 C CA . PHE A 1 191 ? 2.296 7.337 -21.254 1.00 83.62 191 PHE A CA 1
ATOM 1364 C C . PHE A 1 191 ? 2.870 5.934 -21.109 1.00 83.62 191 PHE A C 1
ATOM 1366 O O . PHE A 1 191 ? 3.903 5.728 -20.480 1.00 83.62 191 PHE A O 1
ATOM 1373 N N . ASP A 1 192 ? 2.197 4.964 -21.706 1.00 83.38 192 ASP A N 1
ATOM 1374 C CA . ASP A 1 192 ? 2.588 3.567 -21.737 1.00 83.38 192 ASP A CA 1
ATOM 1375 C C . ASP A 1 192 ? 2.653 3.095 -23.185 1.00 83.38 192 ASP A C 1
ATOM 1377 O O . ASP A 1 192 ? 1.630 3.077 -23.868 1.00 83.38 192 ASP A O 1
ATOM 1381 N N . GLU A 1 193 ? 3.852 2.765 -23.669 1.00 78.50 193 GLU A N 1
ATOM 1382 C CA . GLU A 1 193 ? 4.063 2.274 -25.040 1.00 78.50 193 GLU A CA 1
ATOM 1383 C C . GLU A 1 193 ? 3.420 3.195 -26.100 1.00 78.50 193 GLU A C 1
ATOM 1385 O O . GLU A 1 193 ? 2.815 2.760 -27.078 1.00 78.50 193 GLU A O 1
ATOM 1390 N N . GLY A 1 194 ? 3.522 4.512 -25.883 1.00 76.25 194 GLY A N 1
ATOM 1391 C CA . GLY A 1 194 ? 2.953 5.533 -26.770 1.00 76.25 194 GLY A CA 1
ATOM 1392 C C . GLY A 1 194 ? 1.453 5.799 -26.594 1.00 76.25 194 GLY A C 1
ATOM 1393 O O . GLY A 1 194 ? 0.913 6.659 -27.290 1.00 76.25 194 GLY A O 1
ATOM 1394 N N . ARG A 1 195 ? 0.772 5.127 -25.659 1.00 83.44 195 ARG A N 1
ATOM 1395 C CA . ARG A 1 195 ? -0.638 5.380 -25.330 1.00 83.44 195 ARG A CA 1
ATOM 1396 C C . ARG A 1 195 ? -0.758 6.109 -24.002 1.00 83.44 195 ARG A C 1
ATOM 1398 O O . ARG A 1 195 ? -0.168 5.699 -23.007 1.00 83.44 195 ARG A O 1
ATOM 1405 N N . ALA A 1 196 ? -1.554 7.174 -23.970 1.00 87.69 196 ALA A N 1
ATOM 1406 C CA . ALA A 1 196 ? -1.924 7.793 -22.706 1.00 87.69 196 ALA A CA 1
ATOM 1407 C C . ALA A 1 196 ? -2.710 6.781 -21.856 1.00 87.69 196 ALA A C 1
ATOM 1409 O O . ALA A 1 196 ? -3.622 6.117 -22.353 1.00 87.69 196 ALA A O 1
ATOM 1410 N N . THR A 1 197 ? -2.358 6.662 -20.581 1.00 88.44 197 THR A N 1
ATOM 1411 C CA . THR A 1 197 ? -3.036 5.797 -19.619 1.00 88.44 197 THR A CA 1
ATOM 1412 C C . THR A 1 197 ? -3.451 6.609 -18.403 1.00 88.44 197 THR A C 1
ATOM 1414 O O . THR A 1 197 ? -2.707 7.457 -17.912 1.00 88.44 197 THR A O 1
ATOM 1417 N N . ASN A 1 198 ? -4.667 6.355 -17.936 1.00 90.94 198 ASN A N 1
ATOM 1418 C CA . ASN A 1 198 ? -5.158 6.774 -16.635 1.00 90.94 198 ASN A CA 1
ATOM 1419 C C . ASN A 1 198 ? -6.026 5.634 -16.114 1.00 90.94 198 ASN A C 1
ATOM 1421 O O . ASN A 1 198 ? -7.180 5.478 -16.520 1.00 90.94 198 ASN A O 1
ATOM 1425 N N . ARG A 1 199 ? -5.453 4.800 -15.252 1.00 88.94 199 ARG A N 1
ATOM 1426 C CA . ARG A 1 199 ? -6.147 3.630 -14.713 1.00 88.94 199 ARG A CA 1
ATOM 1427 C C . ARG A 1 199 ? -5.892 3.486 -13.230 1.00 88.94 199 ARG A C 1
ATOM 1429 O O . ARG A 1 199 ? -4.805 3.776 -12.746 1.00 88.94 199 ARG A O 1
ATOM 1436 N N . TRP A 1 200 ? -6.897 3.007 -12.518 1.00 88.50 200 TRP A N 1
ATOM 1437 C CA . TRP A 1 200 ? -6.723 2.544 -11.154 1.00 88.50 200 TRP A CA 1
ATOM 1438 C C . TRP A 1 200 ? -6.441 1.046 -11.189 1.00 88.50 200 TRP A C 1
ATOM 1440 O O . TRP A 1 200 ? -7.157 0.305 -11.862 1.00 88.50 200 TRP A O 1
ATOM 1450 N N . LEU A 1 201 ? -5.407 0.609 -10.482 1.00 85.06 201 LEU A N 1
ATOM 1451 C CA . LEU A 1 201 ? -5.087 -0.801 -10.308 1.00 85.06 201 LEU A CA 1
ATOM 1452 C C . LEU A 1 201 ? -5.237 -1.184 -8.835 1.00 85.06 201 LEU A C 1
ATOM 1454 O O . LEU A 1 201 ? -4.757 -0.440 -7.973 1.00 85.06 201 LEU A O 1
ATOM 1458 N N . PRO A 1 202 ? -5.839 -2.344 -8.526 1.00 83.69 202 PRO A N 1
ATOM 1459 C CA . PRO A 1 202 ? -5.764 -2.917 -7.190 1.00 83.69 202 PRO A CA 1
ATOM 1460 C C . PRO A 1 202 ? -4.312 -3.075 -6.745 1.00 83.69 202 PRO A C 1
ATOM 1462 O O . PRO A 1 202 ? -3.413 -3.235 -7.568 1.00 83.69 202 PRO A O 1
ATOM 1465 N N . LEU A 1 203 ? -4.065 -3.026 -5.438 1.00 76.38 203 LEU A N 1
ATOM 1466 C CA . LEU A 1 203 ? -2.703 -3.004 -4.898 1.00 76.38 203 LEU A CA 1
ATOM 1467 C C . LEU A 1 203 ? -1.822 -4.182 -5.368 1.00 76.38 203 LEU A C 1
ATOM 1469 O O . LEU A 1 203 ? -0.651 -3.988 -5.686 1.00 76.38 203 LEU A O 1
ATOM 1473 N N . ASP A 1 204 ? -2.354 -5.399 -5.415 1.00 73.38 204 ASP A N 1
ATOM 1474 C CA . ASP A 1 204 ? -1.627 -6.597 -5.852 1.00 73.38 204 ASP A CA 1
ATOM 1475 C C . ASP A 1 204 ? -1.253 -6.551 -7.343 1.00 73.38 204 ASP A C 1
ATOM 1477 O O . ASP A 1 204 ? -0.097 -6.832 -7.697 1.00 73.38 204 ASP A O 1
ATOM 1481 N N . GLU A 1 205 ? -2.199 -6.143 -8.191 1.00 81.75 205 GLU A N 1
ATOM 1482 C CA . GLU A 1 205 ? -1.986 -5.903 -9.621 1.00 81.75 205 GLU A CA 1
ATOM 1483 C C . GLU A 1 205 ? -1.001 -4.756 -9.855 1.00 81.75 205 GLU A C 1
ATOM 1485 O O . GLU A 1 205 ? -0.079 -4.891 -10.658 1.00 81.75 205 GLU A O 1
ATOM 1490 N N . ALA A 1 206 ? -1.135 -3.662 -9.104 1.00 78.50 206 ALA A N 1
ATOM 1491 C CA . ALA A 1 206 ? -0.257 -2.505 -9.175 1.00 78.50 206 ALA A CA 1
ATOM 1492 C C . ALA A 1 206 ? 1.200 -2.881 -8.890 1.00 78.50 206 ALA A C 1
ATOM 1494 O O . ALA A 1 206 ? 2.101 -2.500 -9.635 1.00 78.50 206 ALA A O 1
ATOM 1495 N N . ILE A 1 207 ? 1.442 -3.686 -7.852 1.00 73.00 207 ILE A N 1
ATOM 1496 C CA . ILE A 1 207 ? 2.795 -4.145 -7.522 1.00 73.00 207 ILE A CA 1
ATOM 1497 C C . ILE A 1 207 ? 3.341 -5.081 -8.612 1.00 73.00 207 ILE A C 1
ATOM 1499 O O . ILE A 1 207 ? 4.532 -5.031 -8.931 1.00 73.00 207 ILE A O 1
ATOM 1503 N N . ALA A 1 208 ? 2.501 -5.948 -9.185 1.00 76.44 208 ALA A N 1
ATOM 1504 C CA . ALA A 1 208 ? 2.920 -6.841 -10.265 1.00 76.44 208 ALA A CA 1
ATOM 1505 C C . ALA A 1 208 ? 3.247 -6.071 -11.560 1.00 76.44 208 ALA A C 1
ATOM 1507 O O . ALA A 1 208 ? 4.263 -6.349 -12.205 1.00 76.44 208 ALA A O 1
ATOM 1508 N N . ASP A 1 209 ? 2.417 -5.093 -11.924 1.00 80.62 209 ASP A N 1
ATOM 1509 C CA . ASP A 1 209 ? 2.622 -4.217 -13.081 1.00 80.62 209 ASP A CA 1
ATOM 1510 C C . ASP A 1 209 ? 3.868 -3.340 -12.884 1.00 80.62 209 ASP A C 1
ATOM 1512 O O . ASP A 1 209 ? 4.714 -3.262 -13.778 1.00 80.62 209 ASP A O 1
ATOM 1516 N N . TRP A 1 210 ? 4.067 -2.798 -11.677 1.00 75.94 210 TRP A N 1
ATOM 1517 C CA . TRP A 1 210 ? 5.292 -2.097 -11.298 1.00 75.94 210 TRP A CA 1
ATOM 1518 C C . TRP A 1 210 ? 6.546 -2.958 -11.515 1.00 75.94 210 TRP A C 1
ATOM 1520 O O . TRP A 1 210 ? 7.484 -2.542 -12.202 1.00 75.94 210 TRP A O 1
ATOM 1530 N N . ALA A 1 211 ? 6.568 -4.175 -10.959 1.00 72.25 211 ALA A N 1
ATOM 1531 C CA . ALA A 1 211 ? 7.717 -5.074 -11.062 1.00 72.25 211 ALA A CA 1
ATOM 1532 C C . ALA A 1 211 ? 8.054 -5.385 -12.530 1.00 72.25 211 ALA A C 1
ATOM 1534 O O . ALA A 1 211 ? 9.209 -5.253 -12.943 1.00 72.25 211 ALA A O 1
ATOM 1535 N N . ARG A 1 212 ? 7.033 -5.695 -13.337 1.00 80.62 212 ARG A N 1
ATOM 1536 C CA . ARG A 1 212 ? 7.171 -5.956 -14.776 1.00 80.62 212 ARG A CA 1
ATOM 1537 C C . ARG A 1 212 ? 7.787 -4.767 -15.517 1.00 80.62 212 ARG A C 1
ATOM 1539 O O . ARG A 1 212 ? 8.747 -4.936 -16.266 1.00 80.62 212 ARG A O 1
ATOM 1546 N N . ARG A 1 213 ? 7.281 -3.555 -15.278 1.00 76.81 213 ARG A N 1
ATOM 1547 C CA . ARG A 1 213 ? 7.760 -2.333 -15.947 1.00 76.81 213 ARG A CA 1
ATOM 1548 C C . ARG A 1 213 ? 9.155 -1.925 -15.499 1.00 76.81 213 ARG A C 1
ATOM 1550 O O . ARG A 1 213 ? 9.973 -1.531 -16.326 1.00 76.81 213 ARG A O 1
ATOM 1557 N N . SER A 1 214 ? 9.461 -2.066 -14.211 1.00 70.25 214 SER A N 1
ATOM 1558 C CA . SER A 1 214 ? 10.796 -1.776 -13.681 1.00 70.25 214 SER A CA 1
ATOM 1559 C C . SER A 1 214 ? 11.872 -2.671 -14.316 1.00 70.25 214 SER A C 1
ATOM 1561 O O . SER A 1 214 ? 12.952 -2.184 -14.662 1.00 70.25 214 SER A O 1
ATOM 1563 N N . ALA A 1 215 ? 11.550 -3.943 -14.581 1.00 72.19 215 ALA A N 1
ATOM 1564 C CA . ALA A 1 215 ? 12.425 -4.855 -15.311 1.00 72.19 215 ALA A CA 1
ATOM 1565 C C . ALA A 1 215 ? 12.688 -4.367 -16.749 1.00 72.19 215 ALA A C 1
ATOM 1567 O O . ALA A 1 215 ? 13.850 -4.285 -17.155 1.00 72.19 215 ALA A O 1
ATOM 1568 N N . LEU A 1 216 ? 11.649 -3.948 -17.484 1.00 71.56 216 LEU A N 1
ATOM 1569 C CA . LEU A 1 216 ? 11.784 -3.391 -18.841 1.00 71.56 216 LEU A CA 1
ATOM 1570 C C . LEU A 1 216 ? 12.667 -2.129 -18.862 1.00 71.56 216 LEU A C 1
ATOM 1572 O O . LEU A 1 216 ? 13.576 -1.999 -19.691 1.00 71.56 216 LEU A O 1
ATOM 1576 N N . VAL A 1 217 ? 12.460 -1.226 -17.898 1.00 67.19 217 VAL A N 1
ATOM 1577 C CA . VAL A 1 217 ? 13.264 -0.003 -17.741 1.00 67.19 217 VAL A CA 1
ATOM 1578 C C . VAL A 1 217 ? 14.732 -0.340 -17.476 1.00 67.19 217 VAL A C 1
ATOM 1580 O O . VAL A 1 217 ? 15.628 0.246 -18.086 1.00 67.19 217 VAL A O 1
ATOM 1583 N N . SER A 1 218 ? 15.000 -1.303 -16.594 1.00 66.44 218 SER A N 1
ATOM 1584 C CA . SER A 1 218 ? 16.371 -1.709 -16.268 1.00 66.44 218 SER A CA 1
ATOM 1585 C C . SER A 1 218 ? 17.096 -2.357 -17.456 1.00 66.44 218 SER A C 1
ATOM 1587 O O . SER A 1 218 ? 18.266 -2.054 -17.701 1.00 66.44 218 SER A O 1
ATOM 1589 N N . HIS A 1 219 ? 16.390 -3.178 -18.243 1.00 64.06 219 HIS A N 1
ATOM 1590 C CA . HIS A 1 219 ? 16.963 -3.866 -19.398 1.00 64.06 219 HIS A CA 1
ATOM 1591 C C . HIS A 1 219 ? 17.338 -2.879 -20.509 1.00 64.06 219 HIS A C 1
ATOM 1593 O O . HIS A 1 219 ? 18.462 -2.919 -21.009 1.00 64.06 219 HIS A O 1
ATOM 1599 N N . SER A 1 220 ? 16.448 -1.926 -20.819 1.00 60.66 220 SER A N 1
ATOM 1600 C CA . SER A 1 220 ? 16.707 -0.895 -21.835 1.00 60.66 220 SER A CA 1
ATOM 1601 C C . SER A 1 220 ? 17.949 -0.055 -21.514 1.00 60.66 220 SER A C 1
ATOM 1603 O O . SER A 1 220 ? 18.815 0.095 -22.378 1.00 60.66 220 SER A O 1
ATOM 1605 N N . ARG A 1 221 ? 18.113 0.403 -20.261 1.00 57.03 221 ARG A N 1
ATOM 1606 C CA . ARG A 1 221 ? 19.304 1.156 -19.818 1.00 57.03 221 ARG A CA 1
ATOM 1607 C C . ARG A 1 221 ? 20.604 0.360 -19.970 1.00 57.03 221 ARG A C 1
ATOM 1609 O O . ARG A 1 221 ? 21.619 0.941 -20.353 1.00 57.03 221 ARG A O 1
ATOM 1616 N N . GLY A 1 222 ? 20.576 -0.951 -19.722 1.00 55.47 222 GLY A N 1
ATOM 1617 C CA . GLY A 1 222 ? 21.740 -1.829 -19.888 1.00 55.47 222 GLY A CA 1
ATOM 1618 C C . GLY A 1 222 ? 22.209 -1.946 -21.343 1.00 55.47 222 GLY A C 1
ATOM 1619 O O . GLY A 1 222 ? 23.410 -1.890 -21.615 1.00 55.47 222 GLY A O 1
ATOM 1620 N N . THR A 1 223 ? 21.278 -2.048 -22.292 1.00 54.44 223 THR A N 1
ATOM 1621 C CA . THR A 1 223 ? 21.585 -2.066 -23.735 1.00 54.44 223 THR A CA 1
ATOM 1622 C C . THR A 1 223 ? 22.085 -0.720 -24.247 1.00 54.44 223 THR A C 1
ATOM 1624 O O . THR A 1 223 ? 23.092 -0.676 -24.954 1.00 54.44 223 THR A O 1
ATOM 1627 N N . THR A 1 224 ? 21.434 0.381 -23.864 1.00 51.62 224 THR A N 1
ATOM 1628 C CA . THR A 1 224 ? 21.813 1.725 -24.323 1.00 51.62 224 THR A CA 1
ATOM 1629 C C . THR A 1 224 ? 23.175 2.132 -23.757 1.00 51.62 224 THR A C 1
ATOM 1631 O O . THR A 1 224 ? 24.025 2.608 -24.503 1.00 51.62 224 THR A O 1
ATOM 1634 N N . GLY A 1 225 ? 23.444 1.847 -22.477 1.00 51.06 225 GLY A N 1
ATOM 1635 C CA . GLY A 1 225 ? 24.747 2.114 -21.858 1.00 51.06 225 GLY A CA 1
ATOM 1636 C C . GLY A 1 225 ? 25.903 1.377 -22.541 1.00 51.06 225 GLY A C 1
ATOM 1637 O O . GLY A 1 225 ? 26.951 1.972 -22.781 1.00 51.06 225 GLY A O 1
ATOM 1638 N N . ARG A 1 226 ? 25.704 0.112 -22.937 1.00 53.16 226 ARG A N 1
ATOM 1639 C CA . ARG A 1 226 ? 26.715 -0.661 -23.684 1.00 53.16 226 ARG A CA 1
ATOM 1640 C C . ARG A 1 226 ? 26.948 -0.123 -25.097 1.00 53.16 226 ARG A C 1
ATOM 1642 O O . ARG A 1 226 ? 28.089 -0.118 -25.550 1.00 53.16 226 ARG A O 1
ATOM 1649 N N . LEU A 1 227 ? 25.902 0.366 -25.767 1.00 54.09 227 LEU A N 1
ATOM 1650 C CA . LEU A 1 227 ? 26.033 0.977 -27.093 1.00 54.09 227 LEU A CA 1
ATOM 1651 C C . LEU A 1 227 ? 26.819 2.297 -27.033 1.00 54.09 227 LEU A C 1
ATOM 1653 O O . LEU A 1 227 ? 27.715 2.513 -27.844 1.00 54.09 227 LEU A O 1
ATOM 1657 N N . PHE A 1 228 ? 26.539 3.149 -26.040 1.00 53.12 228 PHE A N 1
ATOM 1658 C CA . PHE A 1 228 ? 27.248 4.421 -25.863 1.00 53.12 228 PHE A CA 1
ATOM 1659 C C . PHE A 1 228 ? 28.705 4.238 -25.425 1.00 53.12 228 PHE A C 1
ATOM 1661 O O . PHE A 1 228 ? 29.571 4.944 -25.934 1.00 53.12 228 PHE A O 1
ATOM 1668 N N . LEU A 1 229 ? 29.003 3.269 -24.551 1.00 54.62 229 LEU A N 1
ATOM 1669 C CA . LEU A 1 229 ? 30.387 2.921 -24.202 1.00 54.62 229 LEU A CA 1
ATOM 1670 C C . LEU A 1 229 ? 31.160 2.366 -25.409 1.00 54.62 229 LEU A C 1
ATOM 1672 O O . LEU A 1 229 ? 32.312 2.742 -25.615 1.00 54.62 229 LEU A O 1
ATOM 1676 N N . GLY A 1 230 ? 30.522 1.539 -26.244 1.00 56.06 230 GLY A N 1
ATOM 1677 C CA . GLY A 1 230 ? 31.125 1.036 -27.482 1.00 56.06 230 GLY A CA 1
ATOM 1678 C C . GLY A 1 230 ? 31.403 2.141 -28.508 1.00 56.06 230 GLY A C 1
ATOM 1679 O O . GLY A 1 230 ? 32.505 2.220 -29.050 1.00 56.06 230 GLY A O 1
ATOM 1680 N N . CYS A 1 231 ? 30.441 3.040 -28.737 1.00 57.31 231 CYS A N 1
ATOM 1681 C CA . CYS A 1 231 ? 30.614 4.169 -29.657 1.00 57.31 231 CYS A CA 1
ATOM 1682 C C . CYS A 1 231 ? 31.598 5.222 -29.128 1.00 57.31 231 CYS A C 1
ATOM 1684 O O . CYS A 1 231 ? 32.362 5.776 -29.913 1.00 57.31 231 CYS A O 1
ATOM 1686 N N . GLY A 1 232 ? 31.622 5.477 -27.816 1.00 57.16 232 GLY A N 1
ATOM 1687 C CA . GLY A 1 232 ? 32.573 6.397 -27.190 1.00 57.16 232 GLY A CA 1
ATOM 1688 C C . GLY A 1 232 ? 34.016 5.901 -27.292 1.00 57.16 232 GLY A C 1
ATOM 1689 O O . GLY A 1 232 ? 34.904 6.677 -27.639 1.00 57.16 232 GLY A O 1
ATOM 1690 N N . ALA A 1 233 ? 34.246 4.601 -27.081 1.00 60.25 233 ALA A N 1
ATOM 1691 C CA . ALA A 1 233 ? 35.567 3.994 -27.249 1.00 60.25 233 ALA A CA 1
ATOM 1692 C C . ALA A 1 233 ? 36.048 4.045 -28.710 1.00 60.25 233 ALA A C 1
ATOM 1694 O O . ALA A 1 233 ? 37.199 4.395 -28.962 1.00 60.25 233 ALA A O 1
ATOM 1695 N N . LEU A 1 234 ? 35.161 3.771 -29.676 1.00 62.84 234 LEU A N 1
ATOM 1696 C CA . LEU A 1 234 ? 35.468 3.891 -31.107 1.00 62.84 234 LEU A CA 1
ATOM 1697 C C . LEU A 1 234 ? 35.734 5.344 -31.528 1.00 62.84 234 LEU A C 1
ATOM 1699 O O . LEU A 1 234 ? 36.676 5.594 -32.275 1.00 62.84 234 LEU A O 1
ATOM 1703 N N . GLY A 1 235 ? 34.957 6.306 -31.020 1.00 63.69 235 GLY A N 1
ATOM 1704 C CA . GLY A 1 235 ? 35.167 7.733 -31.279 1.00 63.69 235 GLY A CA 1
ATOM 1705 C C . GLY A 1 235 ? 36.483 8.260 -30.699 1.00 63.69 235 GLY A C 1
ATOM 1706 O O . GLY A 1 235 ? 37.190 9.014 -31.365 1.00 63.69 235 GLY A O 1
ATOM 1707 N N . ALA A 1 236 ? 36.859 7.816 -29.495 1.00 64.50 236 ALA A N 1
ATOM 1708 C CA . ALA A 1 236 ? 38.146 8.151 -28.885 1.00 64.50 236 ALA A CA 1
ATOM 1709 C C . ALA A 1 236 ? 39.327 7.556 -29.671 1.00 64.50 236 ALA A C 1
ATOM 1711 O O . ALA A 1 236 ? 40.312 8.250 -29.915 1.00 64.50 236 ALA A O 1
ATOM 1712 N N . LEU A 1 237 ? 39.207 6.309 -30.139 1.00 67.06 237 LEU A N 1
ATOM 1713 C CA . LEU A 1 237 ? 40.182 5.685 -31.041 1.00 67.06 237 LEU A CA 1
ATOM 1714 C C . LEU A 1 237 ? 40.316 6.455 -32.361 1.00 67.06 237 LEU A C 1
ATOM 1716 O O . LEU A 1 237 ? 41.428 6.624 -32.857 1.00 67.06 237 LEU A O 1
ATOM 1720 N N . PHE A 1 238 ? 39.207 6.970 -32.896 1.00 66.88 238 PHE A N 1
ATOM 1721 C CA . PHE A 1 238 ? 39.202 7.769 -34.120 1.00 66.88 238 PHE A CA 1
ATOM 1722 C C . PHE A 1 238 ? 39.908 9.118 -33.946 1.00 66.88 238 PHE A C 1
ATOM 1724 O O . PHE A 1 238 ? 40.733 9.500 -34.773 1.00 66.88 238 PHE A O 1
ATOM 1731 N N . MET A 1 239 ? 39.642 9.810 -32.834 1.00 65.25 239 MET A N 1
ATOM 1732 C CA . MET A 1 239 ? 40.340 11.046 -32.463 1.00 65.25 239 MET A CA 1
ATOM 1733 C C . MET A 1 239 ? 41.841 10.812 -32.268 1.00 65.25 239 MET A C 1
ATOM 1735 O O . MET A 1 239 ? 42.652 11.572 -32.789 1.00 65.25 239 MET A O 1
ATOM 1739 N N . LEU A 1 240 ? 42.228 9.738 -31.574 1.00 69.19 240 LEU A N 1
ATOM 1740 C CA . LEU A 1 240 ? 43.638 9.396 -31.367 1.00 69.19 240 LEU A CA 1
ATOM 1741 C C . LEU A 1 240 ? 44.345 9.043 -32.685 1.00 69.19 240 LEU A C 1
ATOM 1743 O O . LEU A 1 240 ? 45.470 9.492 -32.907 1.00 69.19 240 LEU A O 1
ATOM 1747 N N . ALA A 1 241 ? 43.682 8.313 -33.587 1.00 67.12 241 ALA A N 1
ATOM 1748 C CA . ALA A 1 241 ? 44.204 8.022 -34.922 1.00 67.12 241 ALA A CA 1
ATOM 1749 C C . ALA A 1 241 ? 44.338 9.294 -35.785 1.00 67.12 241 ALA A C 1
ATOM 1751 O O . ALA A 1 241 ? 45.349 9.469 -36.466 1.00 67.12 241 ALA A O 1
ATOM 1752 N N . GLY A 1 242 ? 43.370 10.214 -35.712 1.00 65.25 242 GLY A N 1
ATOM 1753 C CA . GLY A 1 242 ? 43.418 11.510 -36.399 1.00 65.25 242 GLY A CA 1
ATOM 1754 C C . GLY A 1 242 ? 44.521 12.439 -35.874 1.00 65.25 242 GLY A C 1
ATOM 1755 O O . GLY A 1 242 ? 45.224 13.072 -36.662 1.00 65.25 242 GLY A O 1
ATOM 1756 N N . CYS A 1 243 ? 44.741 12.473 -34.556 1.00 67.62 243 CYS A N 1
ATOM 1757 C CA . CYS A 1 243 ? 45.855 13.210 -33.952 1.00 67.62 243 CYS A CA 1
ATOM 1758 C C . CYS A 1 243 ? 47.212 12.607 -34.345 1.00 67.62 243 CYS A C 1
ATOM 1760 O O . CYS A 1 243 ? 48.125 13.346 -34.711 1.00 67.62 243 CYS A O 1
ATOM 1762 N N . GLY A 1 244 ? 47.336 11.273 -34.339 1.00 65.88 244 GLY A N 1
ATOM 1763 C CA . GLY A 1 244 ? 48.534 10.583 -34.826 1.00 65.88 244 GLY A CA 1
ATOM 1764 C C . GLY A 1 244 ? 48.828 10.890 -36.298 1.00 65.88 244 GLY A C 1
ATOM 1765 O O . GLY A 1 244 ? 49.981 11.111 -36.664 1.00 65.88 244 GLY A O 1
ATOM 1766 N N . PHE A 1 245 ? 47.786 10.996 -37.126 1.00 64.94 245 PHE A N 1
ATOM 1767 C CA . PHE A 1 245 ? 47.903 11.391 -38.530 1.00 64.94 245 PHE A CA 1
ATOM 1768 C C . PHE A 1 245 ? 48.442 12.817 -38.698 1.00 64.94 245 PHE A C 1
ATOM 1770 O O . PHE A 1 245 ? 49.342 13.032 -39.507 1.00 64.94 245 PHE A O 1
ATOM 1777 N N . PHE A 1 246 ? 47.964 13.783 -37.908 1.00 62.34 246 PHE A N 1
ATOM 1778 C CA . PHE A 1 246 ? 48.465 15.160 -37.970 1.00 62.34 246 PHE A CA 1
ATOM 1779 C C . PHE A 1 246 ? 49.949 15.257 -37.593 1.00 62.34 246 PHE A C 1
ATOM 1781 O O . PHE A 1 246 ? 50.705 15.949 -38.274 1.00 62.34 246 PHE A O 1
ATOM 1788 N N . VAL A 1 247 ? 50.381 14.509 -36.574 1.00 67.94 247 VAL A N 1
ATOM 1789 C CA . VAL A 1 247 ? 51.784 14.484 -36.123 1.00 67.94 247 VAL A CA 1
ATOM 1790 C C . VAL A 1 247 ? 52.703 13.782 -37.135 1.00 67.94 247 VAL A C 1
ATOM 1792 O O . VAL A 1 247 ? 53.841 14.204 -37.318 1.00 67.94 247 VAL A O 1
ATOM 1795 N N . LEU A 1 248 ? 52.218 12.747 -37.831 1.00 63.03 248 LEU A N 1
ATOM 1796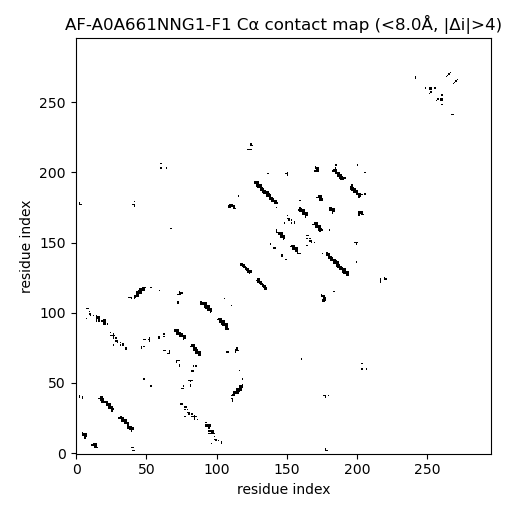 C CA . LEU A 1 248 ? 52.987 11.986 -38.830 1.00 63.03 248 LEU A CA 1
ATOM 1797 C C . LEU A 1 248 ? 52.885 12.544 -40.261 1.00 63.03 248 LEU A C 1
ATOM 1799 O O . LEU A 1 248 ? 53.576 12.056 -41.156 1.00 63.03 248 LEU A O 1
ATOM 1803 N N . SER A 1 249 ? 52.042 13.553 -40.497 1.00 62.72 249 SER A N 1
ATOM 1804 C CA . SER A 1 249 ? 51.824 14.128 -41.830 1.00 62.72 249 SER A CA 1
ATOM 1805 C C . SER A 1 249 ? 53.049 14.831 -42.443 1.00 62.72 249 SER A C 1
ATOM 1807 O O . SER A 1 249 ? 53.288 14.603 -43.630 1.00 62.72 249 SER A O 1
ATOM 1809 N N . PRO A 1 250 ? 53.886 15.595 -41.706 1.00 69.19 250 PRO A N 1
ATOM 1810 C CA . PRO A 1 250 ? 55.008 16.313 -42.319 1.00 69.19 250 PRO A CA 1
ATOM 1811 C C . PRO A 1 250 ? 56.035 15.413 -43.042 1.00 69.19 250 PRO A C 1
ATOM 1813 O O . PRO A 1 250 ? 56.325 15.686 -44.209 1.00 69.19 250 PRO A O 1
ATOM 1816 N N . PRO A 1 251 ? 56.532 14.301 -42.455 1.00 67.12 251 PRO A N 1
ATOM 1817 C CA . PRO A 1 251 ? 57.515 13.446 -43.130 1.00 67.12 251 PRO A CA 1
ATOM 1818 C C . PRO A 1 251 ? 56.934 12.641 -44.306 1.00 67.12 251 PRO A C 1
ATOM 1820 O O . PRO A 1 251 ? 57.676 12.219 -45.190 1.00 67.12 251 PRO A O 1
ATOM 1823 N N . LEU A 1 252 ? 55.616 12.414 -44.355 1.00 61.47 252 LEU A N 1
ATOM 1824 C CA . LEU A 1 252 ? 54.964 11.734 -45.484 1.00 61.47 252 LEU A CA 1
ATOM 1825 C C . LEU A 1 252 ? 54.838 12.645 -46.713 1.00 61.47 252 LEU A C 1
ATOM 1827 O O . LEU A 1 252 ? 54.946 12.163 -47.842 1.00 61.47 252 LEU A O 1
ATOM 1831 N N . ILE A 1 253 ? 54.655 13.951 -46.497 1.00 67.44 253 ILE A N 1
ATOM 1832 C CA . ILE A 1 253 ? 54.565 14.954 -47.568 1.00 67.44 253 ILE A CA 1
ATOM 1833 C C . ILE A 1 253 ? 55.914 15.114 -48.267 1.00 67.44 253 ILE A C 1
ATOM 1835 O O . ILE A 1 253 ? 55.956 15.130 -49.496 1.00 67.44 253 ILE A O 1
ATOM 1839 N N . GLU A 1 254 ? 57.012 15.157 -47.506 1.00 74.69 254 GLU A N 1
ATOM 1840 C CA . GLU A 1 254 ? 58.368 15.214 -48.073 1.00 74.69 254 GLU A CA 1
ATOM 1841 C C . GLU A 1 254 ? 58.699 13.985 -48.926 1.00 74.69 254 GLU A C 1
ATOM 1843 O O . GLU A 1 254 ? 59.396 14.096 -49.933 1.00 74.69 254 GLU A O 1
ATOM 1848 N N . ARG A 1 255 ? 58.192 12.805 -48.549 1.00 77.75 255 ARG A N 1
ATOM 1849 C CA . ARG A 1 255 ? 58.590 11.534 -49.168 1.00 77.75 255 ARG A CA 1
ATOM 1850 C C . ARG A 1 255 ? 57.733 11.114 -50.363 1.00 77.75 255 ARG A C 1
ATOM 1852 O O . ARG A 1 255 ? 58.239 10.435 -51.251 1.00 77.75 255 ARG A O 1
ATOM 1859 N N . TYR A 1 256 ? 56.453 11.485 -50.383 1.00 77.06 256 TYR A N 1
ATOM 1860 C CA . TYR A 1 256 ? 55.485 11.023 -51.392 1.00 77.06 256 TYR A CA 1
ATOM 1861 C C . TYR A 1 256 ? 54.761 12.163 -52.122 1.00 77.06 256 TYR A C 1
ATOM 1863 O O . TYR A 1 256 ? 53.908 11.910 -52.979 1.00 77.06 256 TYR A O 1
ATOM 1871 N N . GLY A 1 257 ? 55.084 13.417 -51.796 1.00 78.44 257 GLY A N 1
ATOM 1872 C CA . GLY A 1 257 ? 54.425 14.587 -52.360 1.00 78.44 257 GLY A CA 1
ATOM 1873 C C . GLY A 1 257 ? 52.940 14.696 -51.972 1.00 78.44 257 GLY A C 1
ATOM 1874 O O . GLY A 1 257 ? 52.420 13.917 -51.166 1.00 78.44 257 GLY A O 1
ATOM 1875 N N . PRO A 1 258 ? 52.207 15.658 -52.562 1.00 74.81 258 PRO A N 1
ATOM 1876 C CA . PRO A 1 258 ? 50.806 15.920 -52.218 1.00 74.81 258 PRO A CA 1
ATOM 1877 C C . PRO A 1 258 ? 49.867 14.738 -52.522 1.00 74.81 258 PRO A C 1
ATOM 1879 O O . PRO A 1 258 ? 48.842 14.582 -51.859 1.00 74.81 258 PRO A O 1
ATOM 1882 N N . GLY A 1 259 ? 50.228 13.860 -53.468 1.00 70.81 259 GLY A N 1
ATOM 1883 C CA . GLY A 1 259 ? 49.452 12.659 -53.796 1.00 70.81 259 GLY A CA 1
ATOM 1884 C C . GLY A 1 259 ? 49.390 11.630 -52.657 1.00 70.81 259 GLY A C 1
ATOM 1885 O O . GLY A 1 259 ? 48.337 11.034 -52.428 1.00 70.81 259 GLY A O 1
ATOM 1886 N N . GLY A 1 260 ? 50.475 11.467 -51.889 1.00 69.75 260 GLY A N 1
ATOM 1887 C CA . GLY A 1 260 ? 50.505 10.570 -50.724 1.00 69.75 260 GLY A CA 1
ATOM 1888 C C . GLY A 1 260 ? 49.617 11.053 -49.572 1.00 69.75 260 GLY A C 1
ATOM 1889 O O . GLY A 1 260 ? 48.991 10.249 -48.878 1.00 69.75 260 GLY A O 1
ATOM 1890 N N . LEU A 1 261 ? 49.491 12.373 -49.419 1.00 69.56 261 LEU A N 1
ATOM 1891 C CA . LEU A 1 261 ? 48.630 13.012 -48.422 1.00 69.56 261 LEU A CA 1
ATOM 1892 C C . LEU A 1 261 ? 47.146 12.707 -48.695 1.00 69.56 261 LEU A C 1
ATOM 1894 O O . LEU A 1 261 ? 46.409 12.321 -47.788 1.00 69.56 261 LEU A O 1
ATOM 1898 N N . ILE A 1 262 ? 46.736 12.803 -49.965 1.00 73.44 262 ILE A N 1
ATOM 1899 C CA . ILE A 1 262 ? 45.368 12.510 -50.411 1.00 73.44 262 ILE A CA 1
ATOM 1900 C C . ILE A 1 262 ? 45.047 11.026 -50.201 1.00 73.44 262 ILE A C 1
ATOM 1902 O O . ILE A 1 262 ? 44.042 10.703 -49.568 1.00 73.44 262 ILE A O 1
ATOM 1906 N N . ALA A 1 263 ? 45.914 10.118 -50.660 1.00 71.38 263 ALA A N 1
ATOM 1907 C CA . ALA A 1 263 ? 45.698 8.678 -50.497 1.00 71.38 263 ALA A CA 1
ATOM 1908 C C . ALA A 1 263 ? 45.565 8.278 -49.016 1.00 71.38 263 ALA A C 1
ATOM 1910 O O . ALA A 1 263 ? 44.669 7.518 -48.648 1.00 71.38 263 ALA A O 1
ATOM 1911 N N . THR A 1 264 ? 46.400 8.847 -48.144 1.00 67.50 264 THR A N 1
ATOM 1912 C CA . THR A 1 264 ? 46.361 8.536 -46.709 1.00 67.50 264 THR A CA 1
ATOM 1913 C C . THR A 1 264 ? 45.125 9.133 -46.027 1.00 67.50 264 THR A C 1
ATOM 1915 O O . THR A 1 264 ? 44.504 8.460 -45.205 1.00 67.50 264 THR A O 1
ATOM 1918 N N . PHE A 1 265 ? 44.694 10.341 -46.412 1.00 71.88 265 PHE A N 1
ATOM 1919 C CA . PHE A 1 265 ? 43.440 10.936 -45.933 1.00 71.88 265 PHE A CA 1
ATOM 1920 C C . PHE A 1 265 ? 42.218 10.073 -46.287 1.00 71.88 265 PHE A C 1
ATOM 1922 O O . PHE A 1 265 ? 41.349 9.842 -45.441 1.00 71.88 265 PHE A O 1
ATOM 1929 N N . PHE A 1 266 ? 42.164 9.534 -47.509 1.00 71.25 266 PHE A N 1
ATOM 1930 C CA . PHE A 1 266 ? 41.078 8.641 -47.913 1.00 71.25 266 PHE A CA 1
ATOM 1931 C C . PHE A 1 266 ? 41.108 7.302 -47.161 1.00 71.25 266 PHE A C 1
ATOM 1933 O O . PHE A 1 266 ? 40.062 6.852 -46.688 1.00 71.25 266 PHE A O 1
ATOM 1940 N N . CYS A 1 267 ? 42.287 6.697 -46.991 1.00 69.44 267 CYS A N 1
ATOM 1941 C CA . CYS A 1 267 ? 42.436 5.403 -46.318 1.00 69.44 267 CYS A CA 1
ATOM 1942 C C . CYS A 1 267 ? 42.193 5.457 -44.804 1.00 69.44 267 CYS A C 1
ATOM 1944 O O . CYS A 1 267 ? 41.574 4.547 -44.256 1.00 69.44 267 CYS A O 1
ATOM 1946 N N . VAL A 1 268 ? 42.663 6.508 -44.127 1.00 68.06 268 VAL A N 1
ATOM 1947 C CA . VAL A 1 268 ? 42.629 6.604 -42.656 1.00 68.06 268 VAL A CA 1
ATOM 1948 C C . VAL A 1 268 ? 41.437 7.426 -42.160 1.00 68.06 268 VAL A C 1
ATOM 1950 O O . VAL A 1 268 ? 40.882 7.128 -41.106 1.00 68.06 268 VAL A O 1
ATOM 1953 N N . GLY A 1 269 ? 41.010 8.441 -42.915 1.00 66.50 269 GLY A N 1
ATOM 1954 C CA . GLY A 1 269 ? 39.903 9.319 -42.535 1.00 66.50 269 GLY A CA 1
ATOM 1955 C C . GLY A 1 269 ? 38.580 8.925 -43.186 1.00 66.50 269 GLY A C 1
ATOM 1956 O O . GLY A 1 269 ? 37.615 8.584 -42.501 1.00 66.50 269 GLY A O 1
ATOM 1957 N N . ALA A 1 270 ? 38.523 8.973 -44.519 1.00 72.06 270 ALA A N 1
ATOM 1958 C CA . ALA A 1 270 ? 37.252 8.893 -45.241 1.00 72.06 270 ALA A CA 1
ATOM 1959 C C . ALA A 1 270 ? 36.618 7.491 -45.209 1.00 72.06 270 ALA A C 1
ATOM 1961 O O . ALA A 1 270 ? 35.432 7.366 -44.906 1.00 72.06 270 ALA A O 1
ATOM 1962 N N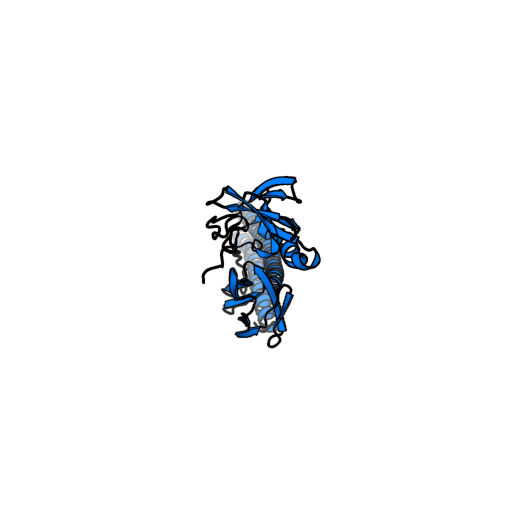 . ILE A 1 271 ? 37.390 6.433 -45.485 1.00 74.00 271 ILE A N 1
ATOM 1963 C CA . ILE A 1 271 ? 36.872 5.054 -45.532 1.00 74.00 271 ILE A CA 1
ATOM 1964 C C . ILE A 1 271 ? 36.293 4.610 -44.174 1.00 74.00 271 ILE A C 1
ATOM 1966 O O . ILE A 1 271 ? 35.153 4.135 -44.144 1.00 74.00 271 ILE A O 1
ATOM 1970 N N . PRO A 1 272 ? 36.984 4.805 -43.036 1.00 71.12 272 PRO A N 1
ATOM 1971 C CA . PRO A 1 272 ? 36.420 4.465 -41.732 1.00 71.12 272 PRO A CA 1
ATOM 1972 C C . PRO A 1 272 ? 35.202 5.310 -41.348 1.00 71.12 272 PRO A C 1
ATOM 1974 O O . PRO A 1 272 ? 34.265 4.780 -40.752 1.00 71.12 272 PRO A O 1
ATOM 1977 N N . LEU A 1 273 ? 35.179 6.599 -41.710 1.00 72.88 273 LEU A N 1
ATOM 1978 C CA . LEU A 1 273 ? 34.033 7.475 -41.457 1.00 72.88 273 LEU A CA 1
ATOM 1979 C C . LEU A 1 273 ? 32.794 6.990 -42.219 1.00 72.88 273 LEU A C 1
ATOM 1981 O O . LEU A 1 273 ? 31.708 6.908 -41.645 1.00 72.88 273 LEU A O 1
ATOM 1985 N N . VAL A 1 274 ? 32.960 6.611 -43.488 1.00 76.25 274 VAL A N 1
ATOM 1986 C CA . VAL A 1 274 ? 31.885 6.012 -44.292 1.00 76.25 274 VAL A CA 1
ATOM 1987 C C . VAL A 1 274 ? 31.428 4.687 -43.678 1.00 76.25 274 VAL A C 1
ATOM 1989 O O . VAL A 1 274 ? 30.224 4.462 -43.562 1.00 76.25 274 VAL A O 1
ATOM 1992 N N . GLY A 1 275 ? 32.354 3.843 -43.211 1.00 74.88 275 GLY A N 1
ATOM 1993 C CA . GLY A 1 275 ? 32.026 2.600 -42.503 1.00 74.88 275 GLY A CA 1
ATOM 1994 C C . GLY A 1 275 ? 31.235 2.833 -41.211 1.00 74.88 275 GLY A C 1
ATOM 1995 O O . GLY A 1 275 ? 30.239 2.151 -40.958 1.00 74.88 275 GLY A O 1
ATOM 1996 N N . PHE A 1 276 ? 31.619 3.838 -40.422 1.00 73.44 276 PHE A N 1
ATOM 1997 C CA . PHE A 1 276 ? 30.908 4.234 -39.208 1.00 73.44 276 PHE A CA 1
ATOM 1998 C C . PHE A 1 276 ? 29.501 4.752 -39.522 1.00 73.44 276 PHE A C 1
ATOM 2000 O O . PHE A 1 276 ? 28.525 4.283 -38.935 1.00 73.44 276 PHE A O 1
ATOM 2007 N N . LEU A 1 277 ? 29.371 5.660 -40.493 1.00 76.81 277 LEU A N 1
ATOM 2008 C CA . LEU A 1 277 ? 28.075 6.187 -40.924 1.00 76.81 277 LEU A CA 1
ATOM 2009 C C . LEU A 1 277 ? 27.168 5.076 -41.466 1.00 76.81 277 LEU A C 1
ATOM 2011 O O . LEU A 1 277 ? 25.990 5.026 -41.113 1.00 76.81 277 LEU A O 1
ATOM 2015 N N . ALA A 1 278 ? 27.707 4.140 -42.251 1.00 75.25 278 ALA A N 1
ATOM 2016 C CA . ALA A 1 278 ? 26.964 2.981 -42.739 1.00 75.25 278 ALA A CA 1
ATOM 2017 C C . ALA A 1 278 ? 26.485 2.080 -41.589 1.00 75.25 278 ALA A C 1
ATOM 2019 O O . ALA A 1 278 ? 25.340 1.626 -41.605 1.00 75.25 278 ALA A O 1
ATOM 2020 N N . MET A 1 279 ? 27.314 1.869 -40.562 1.00 75.81 279 MET A N 1
ATOM 2021 C CA . MET A 1 279 ? 26.947 1.095 -39.373 1.00 75.81 279 MET A CA 1
ATOM 2022 C C . MET A 1 279 ? 25.840 1.781 -38.562 1.00 75.81 279 MET A C 1
ATOM 2024 O O . MET A 1 279 ? 24.887 1.117 -38.150 1.00 75.81 279 MET A O 1
ATOM 2028 N N . VAL A 1 280 ? 25.916 3.106 -38.387 1.00 74.44 280 VAL A N 1
ATOM 2029 C CA . VAL A 1 280 ? 24.870 3.903 -37.725 1.00 74.44 280 VAL A CA 1
ATOM 2030 C C . VAL A 1 280 ? 23.564 3.827 -38.514 1.00 74.44 280 VAL A C 1
ATOM 2032 O O . VAL A 1 280 ? 22.524 3.492 -37.947 1.00 74.44 280 VAL A O 1
ATOM 2035 N N . VAL A 1 281 ? 23.605 4.057 -39.829 1.00 77.44 281 VAL A N 1
ATOM 2036 C CA . VAL A 1 281 ? 22.421 3.966 -40.700 1.00 77.44 281 VAL A CA 1
ATOM 2037 C C . VAL A 1 281 ? 21.826 2.557 -40.673 1.00 77.44 281 VAL A C 1
ATOM 2039 O O . VAL A 1 281 ? 20.604 2.411 -40.589 1.00 77.44 281 VAL A O 1
ATOM 2042 N N . TRP A 1 282 ? 22.656 1.512 -40.693 1.00 83.00 282 TRP A N 1
ATOM 2043 C CA . TRP A 1 282 ? 22.199 0.128 -40.585 1.00 83.00 282 TRP A CA 1
ATOM 2044 C C . TRP A 1 282 ? 21.553 -0.162 -39.227 1.00 83.00 282 TRP A C 1
ATOM 2046 O O . TRP A 1 282 ? 20.478 -0.759 -39.189 1.00 83.00 282 TRP A O 1
ATOM 2056 N N . ALA A 1 283 ? 22.142 0.299 -38.121 1.00 70.81 283 ALA A N 1
ATOM 2057 C CA . ALA A 1 283 ? 21.571 0.137 -36.786 1.00 70.81 283 ALA A CA 1
ATOM 2058 C C . ALA A 1 283 ? 20.212 0.848 -36.665 1.00 70.81 283 ALA A C 1
ATOM 2060 O O . ALA A 1 283 ? 19.247 0.251 -36.179 1.00 70.81 283 ALA A O 1
ATOM 2061 N N . VAL A 1 284 ? 20.105 2.076 -37.188 1.00 75.50 284 VAL A N 1
ATOM 2062 C CA . VAL A 1 284 ? 18.848 2.840 -37.245 1.00 75.50 284 VAL A CA 1
ATOM 2063 C C . VAL A 1 284 ? 17.802 2.109 -38.090 1.00 75.50 284 VAL A C 1
ATOM 2065 O O . VAL A 1 284 ? 16.667 1.934 -37.644 1.00 75.50 284 VAL A O 1
ATOM 2068 N N . ARG A 1 285 ? 18.170 1.616 -39.281 1.00 75.81 285 ARG A N 1
ATOM 2069 C CA . ARG A 1 285 ? 17.257 0.859 -40.157 1.00 75.81 285 ARG A CA 1
ATOM 2070 C C . ARG A 1 285 ? 16.808 -0.456 -39.533 1.00 75.81 285 ARG A C 1
ATOM 2072 O O . ARG A 1 285 ? 15.618 -0.753 -39.556 1.00 75.81 285 ARG A O 1
ATOM 2079 N N . ARG A 1 286 ? 17.723 -1.222 -38.935 1.00 75.25 286 ARG A N 1
ATOM 2080 C CA . ARG A 1 286 ? 17.406 -2.489 -38.261 1.00 75.25 286 ARG A CA 1
ATOM 2081 C C . ARG A 1 286 ? 16.472 -2.267 -37.075 1.00 75.25 286 ARG A C 1
ATOM 2083 O O . ARG A 1 286 ? 15.561 -3.059 -36.853 1.00 75.25 286 ARG A O 1
ATOM 2090 N N . HIS A 1 287 ? 16.666 -1.173 -36.341 1.00 63.22 287 HIS A N 1
ATOM 2091 C CA . HIS A 1 287 ? 15.763 -0.772 -35.269 1.00 63.22 287 HIS A CA 1
ATOM 2092 C C . HIS A 1 287 ? 14.377 -0.373 -35.807 1.00 63.22 287 HIS A C 1
ATOM 2094 O O . HIS A 1 287 ? 13.362 -0.802 -35.263 1.00 63.22 287 HIS A O 1
ATOM 2100 N N . ALA A 1 288 ? 14.314 0.383 -36.908 1.00 69.19 288 ALA A N 1
ATOM 2101 C CA . ALA A 1 288 ? 13.055 0.743 -37.564 1.00 69.19 288 ALA A CA 1
ATOM 2102 C C . ALA A 1 288 ? 12.306 -0.476 -38.139 1.00 69.19 288 ALA A C 1
ATOM 2104 O O . ALA A 1 288 ? 11.082 -0.536 -38.064 1.00 69.19 288 ALA A O 1
ATOM 2105 N N . GLN A 1 289 ? 13.021 -1.467 -38.675 1.00 74.19 289 GLN A N 1
ATOM 2106 C CA . GLN A 1 289 ? 12.423 -2.701 -39.189 1.00 74.19 289 GLN A CA 1
ATOM 2107 C C . GLN A 1 289 ? 11.839 -3.562 -38.062 1.00 74.19 289 GLN A C 1
ATOM 2109 O O . GLN A 1 289 ? 10.702 -4.012 -38.174 1.00 74.19 289 GLN A O 1
ATOM 2114 N N . LYS A 1 290 ? 12.554 -3.696 -36.935 1.00 64.38 290 LYS A N 1
ATOM 2115 C CA . LYS A 1 290 ? 12.015 -4.366 -35.741 1.00 64.38 290 LYS A CA 1
ATOM 2116 C C . LYS A 1 290 ? 10.739 -3.706 -35.211 1.00 64.38 290 LYS A C 1
ATOM 2118 O O . LYS A 1 290 ? 9.871 -4.416 -34.725 1.00 64.38 290 LYS A O 1
ATOM 2123 N N . ARG A 1 291 ? 10.595 -2.377 -35.320 1.00 55.75 291 ARG A N 1
ATOM 2124 C CA . ARG A 1 291 ? 9.336 -1.689 -34.963 1.00 55.75 291 ARG A CA 1
ATOM 2125 C C . ARG A 1 291 ? 8.165 -2.148 -35.834 1.00 55.75 291 ARG A C 1
ATOM 2127 O O . ARG A 1 291 ? 7.135 -2.527 -35.293 1.00 55.75 291 ARG A O 1
ATOM 2134 N N . LYS A 1 292 ? 8.374 -2.225 -37.154 1.00 70.25 292 LYS A N 1
ATOM 2135 C CA . LYS A 1 292 ? 7.355 -2.709 -38.100 1.00 70.25 292 LYS A CA 1
ATOM 2136 C C . LYS A 1 292 ? 6.954 -4.165 -37.846 1.00 70.25 292 LYS A C 1
ATOM 2138 O O . LYS A 1 292 ? 5.772 -4.478 -37.903 1.00 70.25 292 LYS A O 1
ATOM 2143 N N . GLU A 1 293 ? 7.915 -5.041 -37.549 1.00 64.81 293 GLU A N 1
ATOM 2144 C CA . GLU A 1 293 ? 7.651 -6.457 -37.231 1.00 64.81 293 GLU A CA 1
ATOM 2145 C C . GLU A 1 293 ? 6.860 -6.633 -35.925 1.00 64.81 293 GLU A C 1
ATOM 2147 O O . GLU A 1 293 ? 6.088 -7.578 -35.794 1.00 64.81 293 GLU A O 1
ATOM 2152 N N . LEU A 1 294 ? 7.018 -5.708 -34.975 1.00 58.12 294 LEU A N 1
ATOM 2153 C CA . LEU A 1 294 ? 6.297 -5.700 -33.699 1.00 58.12 294 LEU A CA 1
ATOM 2154 C C . LEU A 1 294 ? 4.932 -4.989 -33.768 1.00 58.12 294 LEU A C 1
ATOM 2156 O O . LEU A 1 294 ? 4.254 -4.901 -32.748 1.00 58.12 294 LEU A O 1
ATOM 2160 N N . GLY A 1 295 ? 4.518 -4.493 -34.940 1.00 50.78 295 GLY A N 1
ATOM 2161 C CA . GLY A 1 295 ? 3.242 -3.788 -35.111 1.00 50.78 295 GLY A CA 1
ATOM 2162 C C . GLY A 1 295 ? 3.181 -2.415 -34.430 1.00 50.78 295 GLY A C 1
ATOM 2163 O O . GLY A 1 295 ? 2.087 -1.966 -34.087 1.00 50.78 295 GLY A O 1
ATOM 2164 N N . VAL A 1 296 ? 4.342 -1.777 -34.222 1.00 43.94 296 VAL A N 1
ATOM 2165 C CA . VAL A 1 296 ? 4.507 -0.426 -33.649 1.00 43.94 296 VAL A CA 1
ATOM 2166 C C . VAL A 1 296 ? 4.722 0.610 -34.745 1.00 43.94 296 VAL A C 1
ATOM 2168 O O . VAL A 1 296 ? 5.558 0.358 -35.647 1.00 43.94 296 VAL A O 1
#

Secondary structure (DSSP, 8-state):
----PPBPTTT--B---SBPPPEEEE-TTT--EEEEPPBSS-PPP-PBPPHHHHHTHHHHHHHHHHHHHHTEEEEEE-TTT-PEEEEETTPEEEEE-TTT--EEEEEHHHH-PPP--B-------TTS--EEEEEEEEEEEETTS-EE-TTT-PEEPS-SEEEE-TTT--EEEEEEETTEEEEEEEEEEEEETTEEEEEEEEHHHHHHHHHHHHHHHHHHHHHHHHHHHHHHHHHHHHHHHHHHHHHHHHHHHHHHHHHHHHHHIIIIIIHHHHHHHHHHHHHHHHHHHHHHHTT-

Radius of gyration: 30.83 Å; Cα contacts (8 Å, |Δi|>4): 477; chains: 1; bounding box: 81×32×88 Å

Sequence (296 aa):
MPTTVPACTTCGVPTEAPTFAPLACICAACSHRFEVTLPTDGSLRTPVLGLRAILRGGQWRTALVDRASQGTFVVDPCPKCEAPVTIPRATMLALPCTHCGASQSLPIAGHAVDALPSAKMSGQTWGGGVDLTWTPEHRRGRIDQASPCPTCGAALPAFEGKGQCGHCGTSILALTACGQRVLPGVRVEGFDEGRATNRWLPLDEAIADWARRSALVSHSRGTTGRLFLGCGALGALFMLAGCGFFVLSPPLIERYGPGGLIATFFCVGAIPLVGFLAMVVWAVRRHAQKRKELGV

Foldseek 3Di:
DALQQDADPVPRHRAPDQWFDWDWFAAPVPRDIDTDIFGQRQDAAAAEDDPQVVVVVVQVLCCVQCCVVVQKAFGAQDPVRGGTTIDHQQAWTWRARPPPRDTDTDRCLAGYWGHDYFYFDAAFFPDQTDGKTKGKDKDKDFLQDWAQDQAPGDTDHRDAAWDADPPPRAIWHWRHYSRMIITIWIFIADDDSNDTDTGTHGNNVRVVVVVVVVVVRVVRCVVVVVVCVVVVVVVVVLVVLVVVCVVPVPVQCVVPNPVSVVVCCCVNPVPVVVVVVVVVVVVVVVSVVVCVVVVD